Protein AF-A0A955AI44-F1 (afdb_monomer)

Radius of gyration: 17.56 Å; Cα contacts (8 Å, |Δi|>4): 343; chains: 1; bounding box: 48×34×52 Å

Mean predicted aligned error: 5.98 Å

Foldseek 3Di:
DPPPDFDPDQQLFPVNLVVVVVVVVVVCVVVVVCPDPVSDDDDDQKDWFFALAKAKEADADLLQAFWKKKKFKWFADPVGTDPDGQWMDIGGQHNPGSMDMDGIIGIDRPPDPVCVVCNVNRFDDWGKIKIWMFTPSPCPCNVPSVDDTDPVRTDDIFIDTDDFDRDPVGHHYDYPDDD

Structure (mmCIF, N/CA/C/O backbone):
data_AF-A0A955AI44-F1
#
_entry.id   AF-A0A955AI44-F1
#
loop_
_atom_site.group_PDB
_atom_site.id
_atom_site.type_symbol
_atom_site.label_atom_id
_atom_site.label_alt_id
_atom_site.label_comp_id
_atom_site.label_asym_id
_atom_site.label_entity_id
_atom_site.label_seq_id
_atom_site.pdbx_PDB_ins_code
_atom_site.Cartn_x
_atom_site.Cartn_y
_atom_site.Cartn_z
_atom_site.occupancy
_atom_site.B_iso_or_equiv
_atom_site.auth_seq_id
_atom_site.auth_comp_id
_atom_site.auth_asym_id
_atom_site.auth_atom_id
_atom_site.pdbx_PDB_model_num
ATOM 1 N N . MET A 1 1 ? 14.247 18.778 16.906 1.00 40.81 1 MET A N 1
ATOM 2 C CA . MET A 1 1 ? 13.751 17.395 16.760 1.00 40.81 1 MET A CA 1
ATOM 3 C C . MET A 1 1 ? 14.718 16.676 15.847 1.00 40.81 1 MET A C 1
ATOM 5 O O . MET A 1 1 ? 14.771 17.010 14.673 1.00 40.81 1 MET A O 1
ATOM 9 N N . GLU A 1 2 ? 15.528 15.765 16.382 1.00 29.45 2 GLU A N 1
ATOM 10 C CA . GLU A 1 2 ? 16.240 14.809 15.533 1.00 29.45 2 GLU A CA 1
ATOM 11 C C . GLU A 1 2 ? 15.187 13.938 14.852 1.00 29.45 2 GLU A C 1
ATOM 13 O O . GLU A 1 2 ? 14.488 13.157 15.500 1.00 29.45 2 GLU A O 1
ATOM 18 N N . HIS A 1 3 ? 15.027 14.109 13.544 1.00 43.12 3 HIS A N 1
ATOM 19 C CA . HIS A 1 3 ? 14.317 13.139 12.731 1.00 43.12 3 HIS A CA 1
ATOM 20 C C . HIS A 1 3 ? 15.209 11.902 12.681 1.00 43.12 3 HIS A C 1
ATOM 22 O O . HIS A 1 3 ? 16.077 11.811 11.816 1.00 43.12 3 HIS A O 1
ATOM 28 N N . GLY A 1 4 ? 15.050 10.994 13.651 1.00 43.56 4 GLY A N 1
ATOM 29 C CA . GLY A 1 4 ? 15.638 9.661 13.581 1.00 43.56 4 GLY A CA 1
ATOM 30 C C . GLY A 1 4 ? 15.325 9.118 12.196 1.00 43.56 4 GLY A C 1
ATOM 31 O O . GLY A 1 4 ? 14.155 9.011 11.837 1.00 43.56 4 GLY A O 1
ATOM 32 N N . GLY A 1 5 ? 16.362 8.962 11.374 1.00 44.12 5 GLY A N 1
ATOM 33 C CA . GLY A 1 5 ? 16.223 8.706 9.950 1.00 44.12 5 GLY A CA 1
ATOM 34 C C . GLY A 1 5 ? 15.554 7.362 9.727 1.00 44.12 5 GLY A C 1
ATOM 35 O O . GLY A 1 5 ? 16.235 6.347 9.627 1.00 44.12 5 GLY A O 1
ATOM 36 N N . ASP A 1 6 ? 14.224 7.357 9.668 1.00 59.94 6 ASP A N 1
ATOM 37 C CA . ASP A 1 6 ? 13.472 6.171 9.299 1.00 59.94 6 ASP A CA 1
ATOM 38 C C . ASP A 1 6 ? 13.906 5.735 7.898 1.00 59.94 6 ASP A C 1
ATOM 40 O O . ASP A 1 6 ? 14.135 6.560 6.999 1.00 59.94 6 ASP A O 1
ATOM 44 N N . VAL A 1 7 ? 14.058 4.420 7.738 1.00 70.44 7 VAL A N 1
ATOM 45 C CA . VAL A 1 7 ? 14.540 3.786 6.511 1.00 70.44 7 VAL A CA 1
ATOM 46 C C . VAL A 1 7 ? 13.641 4.207 5.346 1.00 70.44 7 VAL A C 1
ATOM 48 O O . VAL A 1 7 ? 12.457 3.885 5.318 1.00 70.44 7 VAL A O 1
ATOM 51 N N . LYS A 1 8 ? 14.204 4.930 4.370 1.00 69.38 8 LYS A N 1
ATOM 52 C CA . LYS A 1 8 ? 13.445 5.475 3.227 1.00 69.38 8 LYS A CA 1
ATOM 53 C C . LYS A 1 8 ? 12.961 4.397 2.255 1.00 69.38 8 LYS A C 1
ATOM 55 O O . LYS A 1 8 ? 11.906 4.555 1.652 1.00 69.38 8 LYS A O 1
ATOM 60 N N . PHE A 1 9 ? 13.712 3.301 2.143 1.00 81.25 9 PHE A N 1
ATOM 61 C CA . PHE A 1 9 ? 1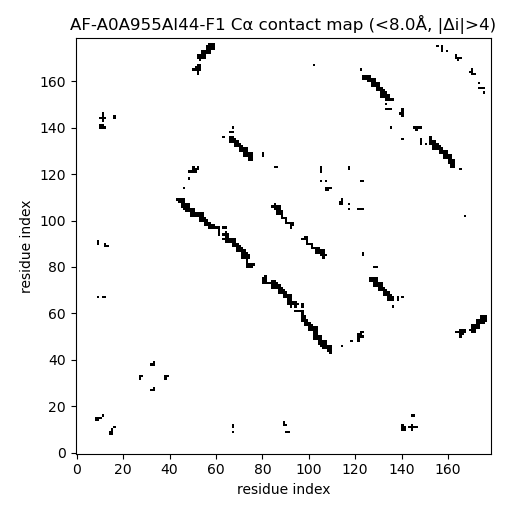3.357 2.116 1.364 1.00 81.25 9 PHE A CA 1
ATOM 62 C C . PHE A 1 9 ? 13.457 0.884 2.258 1.00 81.25 9 PHE A C 1
ATOM 64 O O . PHE A 1 9 ? 14.515 0.267 2.373 1.00 81.25 9 PHE A O 1
ATOM 71 N N . ALA A 1 10 ? 12.372 0.556 2.959 1.00 87.69 10 ALA A N 1
ATOM 72 C CA . ALA A 1 10 ? 12.329 -0.661 3.758 1.00 87.69 10 ALA A CA 1
ATOM 73 C C . ALA A 1 10 ? 12.581 -1.880 2.856 1.00 87.69 10 ALA A C 1
ATOM 75 O O . ALA A 1 10 ? 11.921 -2.040 1.828 1.00 87.69 10 ALA A O 1
ATOM 76 N N . LYS A 1 11 ? 13.541 -2.734 3.219 1.00 90.12 11 LYS A N 1
ATOM 77 C CA . LYS A 1 11 ? 13.888 -3.927 2.435 1.00 90.12 11 LYS A CA 1
ATOM 78 C C . LYS A 1 11 ? 12.647 -4.806 2.238 1.00 90.12 11 LYS A C 1
ATOM 80 O O . LYS A 1 11 ? 11.947 -5.088 3.205 1.00 90.12 11 LYS A O 1
ATOM 85 N N . GLY A 1 12 ? 12.374 -5.215 0.999 1.00 89.00 12 GLY A N 1
ATOM 86 C CA . GLY A 1 12 ? 11.194 -6.019 0.655 1.00 89.00 12 GLY A CA 1
ATOM 87 C C . GLY A 1 12 ? 9.896 -5.220 0.468 1.00 89.00 12 GLY A C 1
ATOM 88 O O . GLY A 1 12 ? 8.895 -5.789 0.035 1.00 89.00 12 GLY A O 1
ATOM 89 N N . SER A 1 13 ? 9.893 -3.907 0.734 1.00 90.75 13 SER A N 1
ATOM 90 C CA . SER A 1 13 ? 8.760 -3.025 0.404 1.00 90.75 13 SER A CA 1
ATOM 91 C C . SER A 1 13 ? 8.553 -2.901 -1.107 1.00 90.75 13 SER A C 1
ATOM 93 O O . SER A 1 13 ? 9.455 -3.174 -1.905 1.00 90.75 13 SER A O 1
ATOM 95 N N . ARG A 1 14 ? 7.379 -2.421 -1.529 1.00 87.75 14 ARG A N 1
ATOM 96 C CA . ARG A 1 14 ? 7.111 -2.119 -2.938 1.00 87.75 14 ARG A CA 1
ATOM 97 C C . ARG A 1 14 ? 8.123 -1.119 -3.486 1.00 87.75 14 ARG A C 1
ATOM 99 O O . ARG A 1 14 ? 8.635 -1.326 -4.581 1.00 87.75 14 ARG A O 1
ATOM 106 N N . THR A 1 15 ? 8.437 -0.064 -2.741 1.00 88.38 15 THR A N 1
ATOM 107 C CA . THR A 1 15 ? 9.382 0.961 -3.201 1.00 88.38 15 THR A CA 1
ATOM 108 C C . THR A 1 15 ? 10.791 0.392 -3.381 1.00 88.38 15 THR A C 1
ATOM 110 O O . THR A 1 15 ? 11.441 0.676 -4.384 1.00 88.38 15 THR A O 1
ATOM 113 N N . ASP A 1 16 ? 11.231 -0.481 -2.470 1.00 90.81 16 ASP A N 1
ATOM 114 C CA . ASP A 1 16 ? 12.493 -1.218 -2.592 1.00 90.81 16 ASP A CA 1
ATOM 115 C C . ASP A 1 16 ? 12.529 -2.086 -3.860 1.00 90.81 16 ASP A C 1
ATOM 117 O O . ASP A 1 16 ? 13.466 -1.999 -4.656 1.00 90.81 16 ASP A O 1
ATOM 121 N N . LYS A 1 17 ? 11.473 -2.873 -4.094 1.00 90.69 17 LYS A N 1
ATOM 122 C CA . LYS A 1 17 ? 11.331 -3.720 -5.288 1.00 90.69 17 LYS A CA 1
ATOM 123 C C . LYS A 1 17 ? 11.356 -2.901 -6.579 1.00 90.69 17 LYS A C 1
ATOM 125 O O . LYS A 1 17 ? 12.088 -3.244 -7.505 1.00 90.69 17 LYS A O 1
ATOM 130 N N . GLN A 1 18 ? 10.609 -1.798 -6.627 1.00 88.31 18 GLN A N 1
ATOM 131 C CA . GLN A 1 18 ? 10.539 -0.943 -7.814 1.00 88.31 18 GLN A CA 1
ATOM 132 C C . GLN A 1 18 ? 11.868 -0.247 -8.103 1.00 88.31 18 GLN A C 1
ATOM 134 O O . GLN A 1 18 ? 12.287 -0.175 -9.256 1.00 88.31 18 GLN A O 1
ATOM 139 N N . PHE A 1 19 ? 12.576 0.206 -7.068 1.00 90.00 19 PHE A N 1
ATOM 140 C CA . PHE A 1 19 ? 13.891 0.807 -7.249 1.00 90.00 19 PHE A CA 1
ATOM 141 C C . PHE A 1 19 ? 14.911 -0.201 -7.795 1.00 90.00 19 PHE A C 1
ATOM 143 O O . PHE A 1 19 ? 15.655 0.113 -8.722 1.00 90.00 19 PHE A O 1
ATOM 150 N N . ARG A 1 20 ? 14.914 -1.445 -7.299 1.00 91.56 20 ARG A N 1
ATOM 151 C CA . ARG A 1 20 ? 15.757 -2.506 -7.880 1.00 91.56 20 ARG A CA 1
ATOM 152 C C . ARG A 1 20 ? 15.398 -2.803 -9.325 1.00 91.56 20 ARG A C 1
ATOM 154 O O . ARG A 1 20 ? 16.302 -3.020 -10.124 1.00 91.56 20 ARG A O 1
ATOM 161 N N . ARG A 1 21 ? 14.100 -2.857 -9.642 1.00 88.75 21 ARG A N 1
ATOM 162 C CA . ARG A 1 21 ? 13.644 -3.123 -11.004 1.00 88.75 21 ARG A CA 1
ATOM 163 C C . ARG A 1 21 ? 14.149 -2.044 -11.953 1.00 88.75 21 ARG A C 1
ATOM 165 O O . ARG A 1 21 ? 14.738 -2.377 -12.971 1.00 88.75 21 ARG A O 1
ATOM 172 N N . PHE A 1 22 ? 14.031 -0.779 -11.554 1.00 89.75 22 PHE A N 1
ATOM 173 C CA . PHE A 1 22 ? 14.616 0.340 -12.287 1.00 89.75 22 PHE A CA 1
ATOM 174 C C . PHE A 1 22 ? 16.125 0.164 -12.514 1.00 89.75 22 PHE A C 1
ATOM 176 O O . PHE A 1 22 ? 16.587 0.306 -13.641 1.00 89.75 22 PHE A O 1
ATOM 183 N N . LEU A 1 23 ? 16.895 -0.179 -11.474 1.00 92.12 23 LEU A N 1
ATOM 184 C CA . LEU A 1 23 ? 18.341 -0.395 -11.612 1.00 92.12 23 LEU A CA 1
ATOM 185 C C . LEU A 1 23 ? 18.674 -1.550 -12.563 1.00 92.12 23 LEU A C 1
ATOM 187 O O . LEU A 1 23 ? 19.612 -1.441 -13.349 1.00 92.12 23 LEU A O 1
ATOM 191 N N . HIS A 1 24 ? 17.914 -2.643 -12.493 1.00 90.44 24 HIS A N 1
ATOM 192 C CA . HIS A 1 24 ? 18.063 -3.778 -13.397 1.00 90.44 24 HIS A CA 1
ATOM 193 C C . HIS A 1 24 ? 17.790 -3.370 -14.848 1.00 90.44 24 HIS A C 1
ATOM 195 O O . HIS A 1 24 ? 18.616 -3.621 -15.721 1.00 90.44 24 HIS A O 1
ATOM 201 N N . ASP A 1 25 ? 16.669 -2.700 -15.099 1.00 87.88 25 ASP A N 1
ATOM 202 C CA . ASP A 1 25 ? 16.266 -2.303 -16.447 1.00 87.88 25 ASP A CA 1
ATOM 203 C C . ASP A 1 25 ? 17.236 -1.258 -17.023 1.00 87.88 25 ASP A C 1
ATOM 205 O O . ASP A 1 25 ? 17.664 -1.369 -18.170 1.00 87.88 25 ASP A O 1
ATOM 209 N N . TYR A 1 26 ? 17.698 -0.309 -16.202 1.00 90.25 26 TYR A N 1
ATOM 210 C CA . TYR A 1 26 ? 18.757 0.626 -16.582 1.00 90.25 26 TYR A CA 1
ATOM 211 C C . TYR A 1 26 ? 20.059 -0.097 -16.957 1.00 90.25 26 TYR A C 1
ATOM 213 O O . TYR A 1 26 ? 20.667 0.224 -17.977 1.00 90.25 26 TYR A O 1
ATOM 221 N N . ALA A 1 27 ? 20.476 -1.099 -16.172 1.00 92.19 27 ALA A N 1
ATOM 222 C CA . ALA A 1 27 ? 21.666 -1.895 -16.464 1.00 92.19 27 ALA A CA 1
ATOM 223 C C . ALA A 1 27 ? 21.547 -2.646 -17.802 1.00 92.19 27 ALA A C 1
ATOM 225 O O . ALA A 1 27 ? 22.509 -2.677 -18.571 1.00 92.19 27 ALA A O 1
ATOM 226 N N . GLN A 1 28 ? 20.372 -3.206 -18.111 1.00 91.56 28 GLN A N 1
ATOM 227 C CA . GLN A 1 28 ? 20.102 -3.847 -19.405 1.00 91.56 28 GLN A CA 1
ATOM 228 C C . GLN A 1 28 ? 20.209 -2.853 -20.567 1.00 91.56 28 GLN A C 1
ATOM 230 O O . GLN A 1 28 ? 20.792 -3.178 -21.599 1.00 91.56 28 GLN A O 1
ATOM 235 N N . VAL A 1 29 ? 19.718 -1.623 -20.396 1.00 89.25 29 VAL A N 1
ATOM 236 C CA . VAL A 1 29 ? 19.837 -0.573 -21.419 1.00 89.25 29 VAL A CA 1
ATOM 237 C C . VAL A 1 29 ? 21.302 -0.208 -21.670 1.00 89.25 29 VAL A C 1
ATOM 239 O O . VAL A 1 29 ? 21.765 -0.271 -22.806 1.00 89.25 29 VAL A O 1
ATOM 242 N N . VAL A 1 30 ? 22.065 0.132 -20.625 1.00 92.62 30 VAL A N 1
ATOM 243 C CA . VAL A 1 30 ? 23.453 0.612 -20.798 1.00 92.62 30 VAL A CA 1
ATOM 244 C C . VAL A 1 30 ? 24.432 -0.480 -21.235 1.00 92.62 30 VAL A C 1
ATOM 246 O O . VAL A 1 30 ? 25.482 -0.164 -21.786 1.00 92.62 30 VAL A O 1
ATOM 249 N N . SER A 1 31 ? 24.104 -1.756 -21.008 1.00 93.38 31 SER A N 1
ATOM 250 C CA . SER A 1 31 ? 24.918 -2.901 -21.444 1.00 93.38 31 SER A CA 1
ATOM 251 C C . SER A 1 31 ? 24.533 -3.448 -22.827 1.00 93.38 31 SER A C 1
ATOM 253 O O . SER A 1 31 ? 25.141 -4.414 -23.286 1.00 93.38 31 SER A O 1
ATOM 255 N N . GLY A 1 32 ? 23.549 -2.847 -23.510 1.00 90.12 32 GLY A N 1
ATOM 256 C CA . GLY A 1 32 ? 23.081 -3.314 -24.823 1.00 90.12 32 GLY A CA 1
ATOM 257 C C . GLY A 1 32 ? 22.274 -4.619 -24.773 1.00 90.12 32 GLY A C 1
ATOM 258 O O . GLY A 1 32 ? 22.219 -5.358 -25.763 1.00 90.12 32 GLY A O 1
ATOM 259 N N . GLY A 1 33 ? 21.683 -4.924 -23.614 1.00 88.44 33 GLY A N 1
ATOM 260 C CA . GLY A 1 33 ? 20.755 -6.037 -23.408 1.00 88.44 33 GLY A CA 1
ATOM 261 C C . GLY A 1 33 ? 19.365 -5.784 -24.001 1.00 88.44 33 GLY A C 1
ATOM 262 O O . GLY A 1 33 ? 18.717 -6.730 -24.429 1.00 88.44 33 GLY A O 1
ATOM 263 N N . ILE A 1 34 ? 18.943 -4.519 -24.104 1.00 85.81 34 ILE A N 1
ATOM 264 C CA . ILE A 1 34 ? 17.729 -4.106 -24.828 1.00 85.81 34 ILE A CA 1
ATOM 265 C C . ILE A 1 34 ? 18.129 -3.742 -26.261 1.00 85.81 34 ILE A C 1
ATOM 267 O O . ILE A 1 34 ? 18.827 -2.749 -26.468 1.00 85.81 34 ILE A O 1
ATOM 271 N N . ARG A 1 35 ? 17.740 -4.554 -27.249 1.00 88.19 35 ARG A N 1
ATOM 272 C CA . ARG A 1 35 ? 18.158 -4.401 -28.658 1.00 88.19 35 ARG A CA 1
ATOM 273 C C . ARG A 1 35 ? 17.011 -4.023 -29.585 1.00 88.19 35 ARG A C 1
ATOM 275 O O . ARG A 1 35 ? 17.252 -3.555 -30.695 1.00 88.19 35 ARG A O 1
ATOM 282 N N . SER A 1 36 ? 15.783 -4.239 -29.141 1.00 86.81 36 SER A N 1
ATOM 283 C CA . SER A 1 36 ? 14.559 -3.999 -29.890 1.00 86.81 36 SER A CA 1
ATOM 284 C C . SER A 1 36 ? 13.398 -3.686 -28.950 1.00 86.81 36 SER A C 1
ATOM 286 O O . SER A 1 36 ? 13.471 -3.941 -27.747 1.00 86.81 36 SER A O 1
ATOM 288 N N . ASP A 1 37 ? 12.296 -3.195 -29.514 1.00 84.50 37 ASP A N 1
ATOM 289 C CA . ASP A 1 37 ? 11.067 -2.917 -28.763 1.00 84.50 37 ASP A CA 1
ATOM 290 C C . ASP A 1 37 ? 10.508 -4.166 -28.060 1.00 84.50 37 ASP A C 1
ATOM 292 O O . ASP A 1 37 ? 9.864 -4.050 -27.024 1.00 84.50 37 ASP A O 1
ATOM 296 N N . GLN A 1 38 ? 10.797 -5.366 -28.578 1.00 86.06 38 GLN A N 1
ATOM 297 C CA . GLN A 1 38 ? 10.373 -6.639 -27.981 1.00 86.06 38 GLN A CA 1
ATOM 298 C C . GLN A 1 38 ? 11.145 -6.995 -26.703 1.00 86.06 38 GLN A C 1
ATOM 300 O O . GLN A 1 38 ? 10.674 -7.806 -25.911 1.00 86.06 38 GLN A O 1
ATOM 305 N N . ASP A 1 39 ? 12.320 -6.395 -26.495 1.00 84.94 39 ASP A N 1
ATOM 306 C CA . ASP A 1 39 ? 13.119 -6.599 -25.285 1.00 84.94 39 ASP A CA 1
ATOM 307 C C . ASP A 1 39 ? 12.644 -5.695 -24.135 1.00 84.94 39 ASP A C 1
ATOM 309 O O . ASP A 1 39 ? 13.049 -5.881 -22.983 1.00 84.94 39 ASP A O 1
ATOM 313 N N . ILE A 1 40 ? 11.790 -4.705 -24.432 1.00 83.25 40 ILE A N 1
ATOM 314 C CA . ILE A 1 40 ? 11.221 -3.799 -23.437 1.00 83.25 40 ILE A CA 1
ATOM 315 C C . ILE A 1 40 ? 10.170 -4.570 -22.625 1.00 83.25 40 ILE A C 1
ATOM 317 O O . ILE A 1 40 ? 9.211 -5.090 -23.193 1.00 83.25 40 ILE A O 1
ATOM 321 N N . PRO A 1 41 ? 10.303 -4.635 -21.289 1.00 82.12 41 PRO A N 1
ATOM 322 C CA . PRO A 1 41 ? 9.300 -5.271 -20.451 1.00 82.12 41 PRO A CA 1
ATOM 323 C C . PRO A 1 41 ? 7.936 -4.592 -20.591 1.00 82.12 41 PRO A C 1
ATOM 325 O O . PRO A 1 41 ? 7.844 -3.364 -20.528 1.00 82.12 41 PRO A O 1
ATOM 328 N N . GLU A 1 42 ? 6.879 -5.398 -20.687 1.00 83.62 42 GLU A N 1
ATOM 329 C CA . GLU A 1 42 ? 5.506 -4.896 -20.683 1.00 83.62 42 GLU A CA 1
ATOM 330 C C . GLU A 1 42 ? 5.243 -4.027 -19.439 1.00 83.62 42 GLU A C 1
ATOM 332 O O . GLU A 1 42 ? 5.619 -4.396 -18.314 1.00 83.62 42 GLU A O 1
ATOM 337 N N . PRO A 1 43 ? 4.596 -2.861 -19.598 1.00 80.88 43 PRO A N 1
ATOM 338 C CA . PRO A 1 43 ? 4.269 -2.015 -18.470 1.00 80.88 43 PRO A CA 1
ATOM 339 C C . PRO A 1 43 ? 3.253 -2.710 -17.558 1.00 80.88 43 PRO A C 1
ATOM 341 O O . PRO A 1 43 ? 2.370 -3.442 -17.995 1.00 80.88 43 PRO A O 1
ATOM 344 N N . SER A 1 44 ? 3.321 -2.421 -16.256 1.00 82.88 44 SER A N 1
ATOM 345 C CA . SER A 1 44 ? 2.318 -2.933 -15.317 1.00 82.88 44 SER A CA 1
ATOM 346 C C . SER A 1 44 ? 0.911 -2.463 -15.706 1.00 82.88 44 SER A C 1
ATOM 348 O O . SER A 1 44 ? 0.711 -1.269 -15.961 1.00 82.88 44 SER A O 1
ATOM 350 N N . ALA A 1 45 ? -0.055 -3.388 -15.665 1.00 84.19 45 ALA A N 1
ATOM 351 C CA . ALA A 1 45 ? -1.477 -3.131 -15.905 1.00 84.19 45 ALA A CA 1
ATOM 352 C C . ALA A 1 45 ? -2.080 -2.087 -14.944 1.00 84.19 45 ALA A C 1
ATOM 354 O O . ALA A 1 45 ? -3.096 -1.466 -15.252 1.00 84.19 45 ALA A O 1
ATOM 355 N N . GLN A 1 46 ? -1.437 -1.854 -13.795 1.00 83.50 46 GLN A N 1
ATOM 356 C CA . GLN A 1 46 ? -1.828 -0.838 -12.826 1.00 83.50 46 GLN A CA 1
ATOM 357 C C . GLN A 1 46 ? -0.754 0.244 -12.680 1.00 83.50 46 GLN A C 1
ATOM 359 O O . GLN A 1 46 ? 0.453 -0.007 -12.733 1.00 83.50 46 GLN A O 1
ATOM 364 N N . VAL A 1 47 ? -1.201 1.471 -12.435 1.00 82.81 47 VAL A N 1
ATOM 365 C CA . VAL A 1 47 ? -0.357 2.602 -12.048 1.00 82.81 47 VAL A CA 1
ATOM 366 C C . VAL A 1 47 ? -0.571 2.874 -10.563 1.00 82.81 47 VAL A C 1
ATOM 368 O O . VAL A 1 47 ? -1.700 2.860 -10.078 1.00 82.81 47 VAL A O 1
ATOM 371 N N . ALA A 1 48 ? 0.526 3.128 -9.847 1.00 87.56 48 ALA A N 1
ATOM 372 C CA . ALA A 1 48 ? 0.489 3.593 -8.466 1.00 87.56 48 ALA A CA 1
ATOM 373 C C . ALA A 1 48 ? 0.730 5.104 -8.427 1.00 87.56 48 ALA A C 1
ATOM 375 O O . ALA A 1 48 ? 1.764 5.579 -8.900 1.00 87.56 48 ALA A O 1
ATOM 376 N N . VAL A 1 49 ? -0.203 5.854 -7.849 1.00 88.19 49 VAL A N 1
ATOM 377 C CA . VAL A 1 49 ? -0.121 7.314 -7.722 1.00 88.19 49 VAL A CA 1
ATOM 378 C C . VAL A 1 49 ? -0.097 7.669 -6.246 1.00 88.19 49 VAL A C 1
ATOM 380 O O . VAL A 1 49 ? -0.999 7.283 -5.511 1.00 88.19 49 VAL A O 1
ATOM 383 N N . VAL A 1 50 ? 0.915 8.4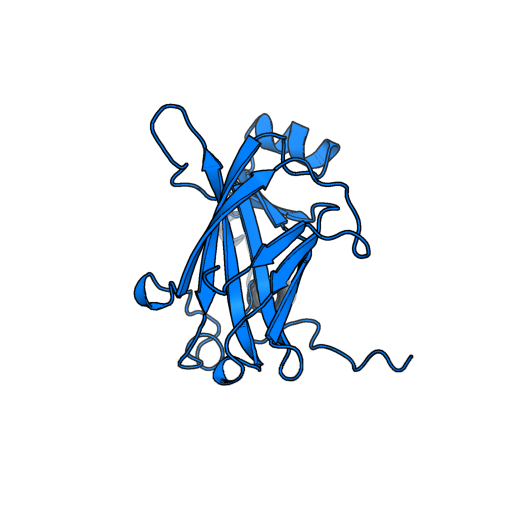11 -5.797 1.00 88.12 50 VAL A N 1
ATOM 384 C CA . VAL A 1 50 ? 0.953 8.904 -4.413 1.00 88.12 50 VAL A CA 1
ATOM 385 C C . VAL A 1 50 ? -0.253 9.814 -4.185 1.00 88.12 50 VAL A C 1
ATOM 387 O O . VAL A 1 50 ? -0.393 10.840 -4.860 1.00 88.12 50 VAL A O 1
ATOM 390 N N . ALA A 1 51 ? -1.112 9.445 -3.240 1.00 85.38 51 ALA A N 1
ATOM 391 C CA . ALA A 1 51 ? -2.153 10.328 -2.754 1.00 85.38 51 ALA A CA 1
ATOM 392 C C . ALA A 1 51 ? -1.546 11.381 -1.827 1.00 85.38 51 ALA A C 1
ATOM 394 O O . ALA A 1 51 ? -0.574 11.122 -1.117 1.00 85.38 51 ALA A O 1
ATOM 395 N N . GLY A 1 52 ? -2.181 12.548 -1.737 1.00 82.88 52 GLY A N 1
ATOM 396 C CA . GLY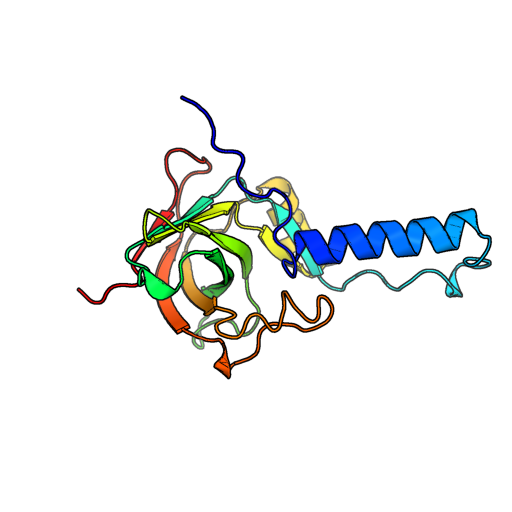 A 1 52 ? -1.858 13.509 -0.675 1.00 82.88 52 GLY A CA 1
ATOM 397 C C . GLY A 1 52 ? -2.247 13.025 0.734 1.00 82.88 52 GLY A C 1
ATOM 398 O O . GLY A 1 52 ? -1.959 13.694 1.723 1.00 82.88 52 GLY A O 1
ATOM 399 N N . GLN A 1 53 ? -2.926 11.883 0.835 1.00 89.81 53 GLN A N 1
ATOM 400 C CA . GLN A 1 53 ? -3.490 11.319 2.056 1.00 89.81 53 GLN A CA 1
ATOM 401 C C . GLN A 1 53 ? -2.510 10.383 2.765 1.00 89.81 53 GLN A C 1
ATOM 403 O O . GLN A 1 53 ? -1.879 9.528 2.146 1.00 89.81 53 GLN A O 1
ATOM 408 N N . HIS A 1 54 ? -2.440 10.509 4.089 1.00 93.31 54 HIS A N 1
ATOM 409 C CA . HIS A 1 54 ? -1.676 9.609 4.948 1.00 93.31 54 HIS A CA 1
ATOM 410 C C . HIS A 1 54 ? -2.616 8.734 5.771 1.00 93.31 54 HIS A C 1
ATOM 412 O O . HIS A 1 54 ? -3.649 9.207 6.247 1.00 93.31 54 HIS A O 1
ATOM 418 N N . LEU A 1 55 ? -2.239 7.472 5.948 1.00 95.12 55 LEU A N 1
ATOM 419 C CA . LEU A 1 55 ? -2.906 6.532 6.842 1.00 95.12 55 LEU A CA 1
ATOM 420 C C . LEU A 1 55 ? -1.970 6.230 8.010 1.00 95.12 55 LEU A C 1
ATOM 422 O O . LEU A 1 55 ? -0.774 6.013 7.797 1.00 95.12 55 LEU A O 1
ATOM 426 N N . ARG A 1 56 ? -2.512 6.205 9.227 1.00 95.62 56 ARG A N 1
ATOM 427 C CA . ARG A 1 56 ? -1.819 5.771 10.436 1.00 95.62 56 ARG A CA 1
ATOM 428 C C . ARG A 1 56 ? -2.573 4.609 11.075 1.00 95.62 56 ARG A C 1
ATOM 430 O O . ARG A 1 56 ? -3.769 4.694 11.330 1.00 95.62 56 ARG A O 1
ATOM 437 N N . VAL A 1 57 ? -1.845 3.539 11.366 1.00 96.81 57 VAL A N 1
ATOM 438 C CA . VAL A 1 57 ? -2.314 2.405 12.164 1.00 96.81 57 VAL A CA 1
ATOM 439 C C . VAL A 1 57 ? -1.697 2.515 13.552 1.00 96.81 57 VAL A C 1
ATOM 441 O O . VAL A 1 57 ? -0.479 2.666 13.680 1.00 96.81 57 VAL A O 1
ATOM 444 N N . THR A 1 58 ? -2.531 2.456 14.584 1.00 96.00 58 THR A N 1
ATOM 445 C CA . THR A 1 58 ? -2.129 2.535 15.997 1.00 96.00 58 THR A CA 1
ATOM 446 C C . THR A 1 58 ? -2.422 1.230 16.735 1.00 96.00 58 THR A C 1
ATOM 448 O O . THR A 1 58 ? -3.129 0.366 16.215 1.00 96.00 58 THR A O 1
ATOM 451 N N . ASN A 1 59 ? -1.903 1.099 17.960 1.00 94.69 59 ASN A N 1
ATOM 452 C CA . ASN A 1 59 ? -2.110 -0.059 18.837 1.00 94.69 59 ASN A CA 1
ATOM 453 C C . ASN A 1 59 ? -1.620 -1.388 18.236 1.00 94.69 59 ASN A C 1
ATOM 455 O O . ASN A 1 59 ? -2.200 -2.442 18.486 1.00 94.69 59 ASN A O 1
ATOM 459 N N . LEU A 1 60 ? -0.540 -1.348 17.449 1.00 95.50 60 LEU A N 1
ATOM 460 C CA . LEU A 1 60 ? 0.119 -2.564 16.979 1.00 95.50 60 LEU A CA 1
ATOM 461 C C . LEU A 1 60 ? 0.916 -3.205 18.131 1.00 95.50 60 LEU A C 1
ATOM 463 O O . LEU A 1 60 ? 1.624 -2.485 18.845 1.00 95.50 60 LEU A O 1
ATOM 467 N N . PRO A 1 61 ? 0.857 -4.541 18.303 1.00 94.00 61 PRO A N 1
ATOM 468 C CA . PRO A 1 61 ? 1.644 -5.246 19.310 1.00 94.00 61 PRO A CA 1
ATOM 469 C C . PRO A 1 61 ? 3.141 -4.915 19.235 1.00 94.00 61 PRO A C 1
ATOM 471 O O . PRO A 1 61 ? 3.747 -4.918 18.161 1.00 94.00 61 PRO A O 1
ATOM 474 N N . ALA A 1 62 ? 3.761 -4.658 20.390 1.00 91.62 62 ALA A N 1
ATOM 475 C CA . ALA A 1 62 ? 5.153 -4.202 20.463 1.00 91.62 62 ALA A CA 1
ATOM 476 C C . ALA A 1 62 ? 6.157 -5.196 19.845 1.00 91.62 62 ALA A C 1
ATOM 478 O O . ALA A 1 62 ? 7.169 -4.784 19.277 1.00 91.62 62 ALA A O 1
ATOM 479 N N . ASN A 1 63 ? 5.863 -6.499 19.893 1.00 93.38 63 ASN A N 1
ATOM 480 C CA . ASN A 1 63 ? 6.686 -7.551 19.286 1.00 93.38 63 ASN A CA 1
ATOM 481 C C . ASN A 1 63 ? 6.712 -7.510 17.745 1.00 93.38 63 ASN A C 1
ATOM 483 O O . ASN A 1 63 ? 7.546 -8.180 17.141 1.00 93.38 63 ASN A O 1
ATOM 487 N N . LEU A 1 64 ? 5.841 -6.723 17.105 1.00 95.19 64 LEU A N 1
ATOM 488 C CA . LEU A 1 64 ? 5.836 -6.503 15.654 1.00 95.19 64 LEU A CA 1
ATOM 489 C C . LEU A 1 64 ? 6.702 -5.303 15.237 1.00 95.19 64 LEU A C 1
ATOM 491 O O . LEU A 1 64 ? 6.849 -5.021 14.047 1.00 95.19 64 LEU A O 1
ATOM 495 N N . GLY A 1 65 ? 7.302 -4.593 16.195 1.00 94.50 65 GLY A N 1
ATOM 496 C CA . GLY A 1 65 ? 8.187 -3.465 15.935 1.00 94.50 65 GLY A CA 1
ATOM 497 C C . GLY A 1 65 ? 9.319 -3.812 14.961 1.00 94.50 65 GLY A C 1
ATOM 498 O O . GLY A 1 65 ? 10.106 -4.728 15.187 1.00 94.50 65 GLY A O 1
ATOM 499 N N . GLY A 1 66 ? 9.446 -3.036 13.884 1.00 92.94 66 GLY A N 1
ATOM 500 C CA . GLY A 1 66 ? 10.461 -3.225 12.847 1.00 92.94 66 GLY A CA 1
ATOM 501 C C . GLY A 1 66 ? 10.101 -4.245 11.765 1.00 92.94 66 GLY A C 1
ATOM 502 O O . GLY A 1 66 ? 10.855 -4.347 10.799 1.00 92.94 66 GLY A O 1
ATOM 503 N N . LYS A 1 67 ? 8.972 -4.957 11.882 1.00 95.62 67 LYS A N 1
ATOM 504 C CA . LYS A 1 67 ? 8.460 -5.823 10.812 1.00 95.62 67 LYS A CA 1
ATOM 505 C C . LYS A 1 67 ? 7.908 -4.990 9.662 1.00 95.62 67 LYS A C 1
ATOM 507 O O . LYS A 1 67 ? 7.416 -3.876 9.867 1.00 95.62 67 LYS A O 1
ATOM 512 N N . LEU A 1 68 ? 8.001 -5.533 8.450 1.00 96.38 68 LEU A N 1
ATOM 513 C CA . LEU A 1 68 ? 7.394 -4.934 7.269 1.00 96.38 68 LEU A CA 1
ATOM 514 C C . LEU A 1 68 ? 5.883 -5.167 7.312 1.00 96.38 68 LEU A C 1
ATOM 516 O O . LEU A 1 68 ? 5.433 -6.300 7.478 1.00 96.38 68 LEU A O 1
ATOM 520 N N . MET A 1 69 ? 5.114 -4.095 7.142 1.00 97.06 69 MET A N 1
ATOM 521 C CA . MET A 1 69 ? 3.661 -4.154 7.054 1.00 97.06 69 MET A CA 1
ATOM 522 C C . MET A 1 69 ? 3.188 -3.519 5.753 1.00 97.06 69 MET A C 1
ATOM 524 O O . MET A 1 69 ? 3.685 -2.457 5.362 1.00 97.06 69 MET A O 1
ATOM 528 N N . ARG A 1 70 ? 2.203 -4.156 5.119 1.00 97.56 70 ARG A N 1
ATOM 529 C CA . ARG A 1 70 ? 1.433 -3.607 4.006 1.00 97.56 70 ARG A CA 1
ATOM 530 C C . ARG A 1 70 ? -0.016 -3.428 4.425 1.00 97.56 70 ARG A C 1
ATOM 532 O O . ARG A 1 70 ? -0.599 -4.304 5.051 1.00 97.56 70 ARG A O 1
ATOM 539 N N . VAL A 1 71 ? -0.598 -2.311 4.018 1.00 97.75 71 VAL A N 1
ATOM 540 C CA . VAL A 1 71 ? -2.043 -2.102 4.043 1.00 97.75 71 VAL A CA 1
ATOM 541 C C . VAL A 1 71 ? -2.551 -2.128 2.609 1.00 97.75 71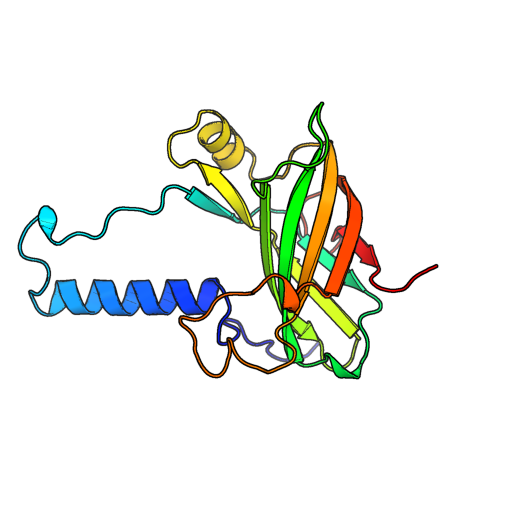 VAL A C 1
ATOM 543 O O . VAL A 1 71 ? -2.006 -1.423 1.752 1.00 97.75 71 VAL A O 1
ATOM 546 N N . THR A 1 72 ? -3.584 -2.919 2.334 1.00 97.31 72 THR A N 1
ATOM 547 C CA . THR A 1 72 ? -4.402 -2.784 1.120 1.00 97.31 72 THR A CA 1
ATOM 548 C C . THR A 1 72 ? -5.766 -2.224 1.500 1.00 97.31 72 THR A C 1
ATOM 550 O O . THR A 1 72 ? -6.320 -2.560 2.543 1.00 97.31 72 THR A O 1
ATOM 553 N N . ILE A 1 73 ? -6.277 -1.304 0.688 1.00 96.19 73 ILE A N 1
ATOM 554 C CA . ILE A 1 73 ? -7.518 -0.575 0.946 1.00 96.19 73 ILE A CA 1
ATOM 555 C C . ILE A 1 73 ? -8.508 -0.947 -0.148 1.00 96.19 73 ILE A C 1
ATOM 557 O O . ILE A 1 73 ? -8.268 -0.655 -1.318 1.00 96.19 73 ILE A O 1
ATOM 561 N N . HIS A 1 74 ? -9.618 -1.560 0.240 1.00 95.94 74 HIS A N 1
ATOM 562 C CA . HIS A 1 74 ? -10.662 -2.049 -0.655 1.00 95.94 74 HIS A CA 1
ATOM 563 C C . HIS A 1 74 ? -11.912 -1.184 -0.491 1.00 95.94 74 HIS A C 1
ATOM 565 O O . HIS A 1 74 ? -12.347 -0.934 0.631 1.00 95.94 74 HIS A O 1
ATOM 571 N N . GLY A 1 75 ? -12.463 -0.675 -1.593 1.00 94.56 75 GLY A N 1
ATOM 572 C CA . GLY A 1 75 ? -13.698 0.114 -1.562 1.00 94.56 75 GLY A CA 1
ATOM 573 C C . GLY A 1 75 ? -14.934 -0.773 -1.426 1.00 94.56 75 GLY A C 1
ATOM 574 O O . GLY A 1 75 ? -14.935 -1.906 -1.907 1.00 94.56 75 GLY A O 1
ATOM 575 N N . LYS A 1 76 ? -15.988 -0.261 -0.790 1.00 95.12 76 LYS A N 1
ATOM 576 C CA . LYS A 1 76 ? -17.303 -0.914 -0.759 1.00 95.12 76 LYS A CA 1
ATOM 577 C C . LYS A 1 76 ? -17.987 -0.840 -2.130 1.00 95.12 76 LYS A C 1
ATOM 579 O O . LYS A 1 76 ? -17.972 0.210 -2.770 1.00 95.12 76 LYS A O 1
ATOM 584 N N . THR A 1 77 ? -18.598 -1.940 -2.548 1.00 92.88 77 THR A N 1
ATOM 585 C CA . THR A 1 77 ? -19.422 -2.098 -3.753 1.00 92.88 77 THR A CA 1
ATOM 586 C C . THR A 1 77 ? -20.831 -2.555 -3.360 1.00 92.88 77 THR A C 1
ATOM 588 O O . THR A 1 77 ? -21.105 -2.824 -2.187 1.00 92.88 77 THR A O 1
ATOM 591 N N . ASP A 1 78 ? -21.730 -2.681 -4.337 1.00 92.75 78 ASP A N 1
ATOM 592 C CA . ASP A 1 78 ? -23.100 -3.161 -4.102 1.00 92.75 78 ASP A CA 1
ATOM 593 C C . ASP A 1 78 ? -23.151 -4.620 -3.613 1.00 92.75 78 ASP A C 1
ATOM 595 O O . ASP A 1 78 ? -24.113 -5.029 -2.966 1.00 92.75 78 ASP A O 1
ATOM 599 N N . THR A 1 79 ? -22.112 -5.409 -3.901 1.00 93.94 79 THR A N 1
ATOM 600 C CA . THR A 1 79 ? -22.035 -6.841 -3.574 1.00 93.94 79 THR A CA 1
ATOM 601 C C . THR A 1 79 ? -21.117 -7.153 -2.393 1.00 93.94 79 THR A C 1
ATOM 603 O O . THR A 1 79 ? -20.976 -8.320 -2.038 1.00 93.94 79 THR A O 1
ATOM 606 N N . GLY A 1 80 ? -20.482 -6.149 -1.780 1.00 95.69 80 GLY A N 1
ATOM 607 C CA . GLY A 1 80 ? -19.549 -6.347 -0.670 1.00 95.69 80 GLY A CA 1
ATOM 608 C C . GLY A 1 80 ? -18.325 -5.445 -0.763 1.00 95.69 80 GLY A C 1
ATOM 609 O O . GLY A 1 80 ? -18.436 -4.259 -1.057 1.00 95.69 80 GLY A O 1
ATOM 610 N N . TRP A 1 81 ? -17.149 -5.990 -0.469 1.00 96.56 81 TRP A N 1
ATOM 611 C CA . TRP A 1 81 ? -15.877 -5.292 -0.656 1.00 96.56 81 TRP A CA 1
ATOM 612 C C . TRP A 1 81 ? -15.309 -5.613 -2.038 1.00 96.56 81 TRP A C 1
ATOM 614 O O . TRP A 1 81 ? -15.436 -6.736 -2.511 1.00 96.56 81 TRP A O 1
ATOM 624 N N . SER A 1 82 ? -14.687 -4.631 -2.689 1.00 93.3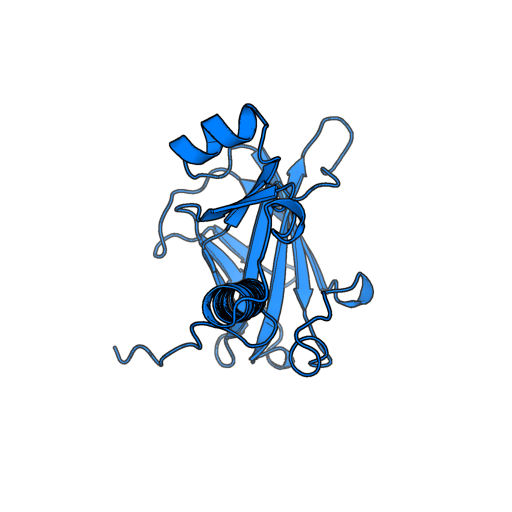8 82 SER A N 1
ATOM 625 C CA . SER A 1 82 ? -13.988 -4.831 -3.961 1.00 93.38 82 SER A CA 1
ATOM 626 C C . SER A 1 82 ? -12.834 -5.819 -3.797 1.00 93.38 82 SER A C 1
ATOM 628 O O . SER A 1 82 ? -11.994 -5.627 -2.917 1.00 93.38 82 SER A O 1
ATOM 630 N N . ASP A 1 83 ? -12.733 -6.810 -4.682 1.00 90.81 83 ASP A N 1
ATOM 631 C CA . ASP A 1 83 ? -11.589 -7.732 -4.715 1.00 90.81 83 ASP A CA 1
ATOM 632 C C . ASP A 1 83 ? -10.288 -6.992 -5.059 1.00 90.81 83 ASP A C 1
ATOM 634 O O . ASP A 1 83 ? -9.231 -7.244 -4.476 1.00 90.81 83 ASP A O 1
ATOM 638 N N . GLU A 1 84 ? -10.370 -6.006 -5.957 1.00 90.81 84 GLU A N 1
ATOM 639 C CA . GLU A 1 84 ? -9.234 -5.157 -6.297 1.00 90.81 84 GLU A CA 1
ATOM 640 C C . GLU A 1 84 ? -9.049 -4.034 -5.263 1.00 90.81 84 GLU A C 1
ATOM 642 O O . GLU A 1 84 ? -10.009 -3.321 -4.936 1.00 90.81 84 GLU A O 1
ATOM 647 N N . PRO A 1 85 ? -7.821 -3.821 -4.755 1.00 93.31 85 PRO A N 1
ATOM 648 C CA . PRO A 1 85 ? -7.542 -2.715 -3.855 1.00 93.31 85 PRO A CA 1
ATOM 649 C C . PRO A 1 85 ? -7.548 -1.379 -4.607 1.00 93.31 85 PRO A C 1
ATOM 651 O O . PRO A 1 85 ? -6.862 -1.208 -5.611 1.00 93.31 85 PRO A O 1
ATOM 654 N N . ALA A 1 86 ? -8.251 -0.391 -4.059 1.00 92.06 86 ALA A N 1
ATOM 655 C CA . ALA A 1 86 ? -8.241 0.991 -4.537 1.00 92.06 86 ALA A CA 1
ATOM 656 C C . ALA A 1 86 ? -6.953 1.737 -4.148 1.00 92.06 86 ALA A C 1
ATOM 658 O O . ALA A 1 86 ? -6.560 2.710 -4.796 1.00 92.06 86 ALA A O 1
ATOM 659 N N . ALA A 1 87 ? -6.291 1.312 -3.068 1.00 94.12 87 ALA A N 1
ATOM 660 C CA . ALA A 1 87 ? -5.020 1.878 -2.639 1.00 94.12 87 ALA A CA 1
ATOM 661 C C . ALA A 1 87 ? -4.181 0.888 -1.825 1.00 94.12 87 ALA A C 1
ATOM 663 O O . ALA A 1 87 ? -4.673 -0.115 -1.308 1.00 94.12 87 ALA A O 1
ATOM 664 N N . THR A 1 88 ? -2.893 1.187 -1.684 1.00 95.38 88 THR A N 1
ATOM 665 C CA . THR A 1 88 ? -1.973 0.428 -0.839 1.00 95.38 88 THR A CA 1
ATOM 666 C C . THR A 1 88 ? -0.884 1.310 -0.251 1.00 95.38 88 THR A C 1
ATOM 668 O O . THR A 1 88 ? -0.597 2.390 -0.761 1.00 95.38 88 THR A O 1
ATOM 671 N N . ALA A 1 89 ? -0.245 0.843 0.810 1.00 94.56 89 ALA A 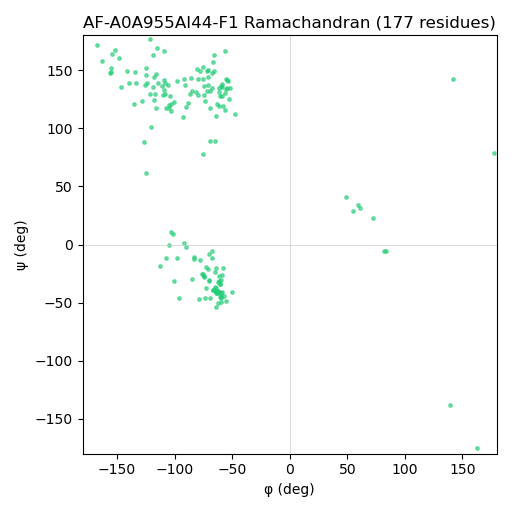N 1
ATOM 672 C CA . ALA A 1 89 ? 0.993 1.413 1.307 1.00 94.56 89 ALA A CA 1
ATOM 673 C C . ALA A 1 89 ? 1.767 0.372 2.112 1.00 94.56 89 ALA A C 1
ATOM 675 O O . ALA A 1 89 ? 1.166 -0.468 2.779 1.00 94.56 89 ALA A O 1
ATOM 676 N N . ASP A 1 90 ? 3.099 0.435 2.076 1.00 94.19 90 ASP A N 1
ATOM 677 C CA . ASP A 1 90 ? 3.957 -0.456 2.853 1.00 94.19 90 ASP A CA 1
ATOM 678 C C . ASP A 1 90 ? 5.175 0.252 3.459 1.00 94.19 90 ASP A C 1
ATOM 680 O O . ASP A 1 90 ? 5.773 1.151 2.872 1.00 94.19 90 ASP A O 1
ATOM 684 N N . SER A 1 91 ? 5.487 -0.106 4.702 1.00 93.31 91 SER A N 1
ATOM 685 C CA . SER A 1 91 ? 6.626 0.418 5.467 1.00 93.31 91 SER A CA 1
ATOM 686 C C . SER A 1 91 ? 6.850 -0.437 6.715 1.00 93.31 91 SER A C 1
ATOM 688 O O . SER A 1 91 ? 6.042 -1.311 7.036 1.00 93.31 91 SER A O 1
ATOM 690 N N . THR A 1 92 ? 7.943 -0.199 7.433 1.00 94.44 92 THR A N 1
ATOM 691 C CA . THR A 1 92 ? 8.215 -0.860 8.713 1.00 94.44 92 THR A CA 1
ATOM 692 C C . THR A 1 92 ? 7.365 -0.286 9.839 1.00 94.44 92 THR A C 1
ATOM 694 O O . THR A 1 92 ? 7.187 0.928 9.931 1.00 94.44 92 THR A O 1
ATOM 697 N N . ILE A 1 93 ? 6.911 -1.144 10.749 1.00 94.75 93 ILE A N 1
ATOM 698 C C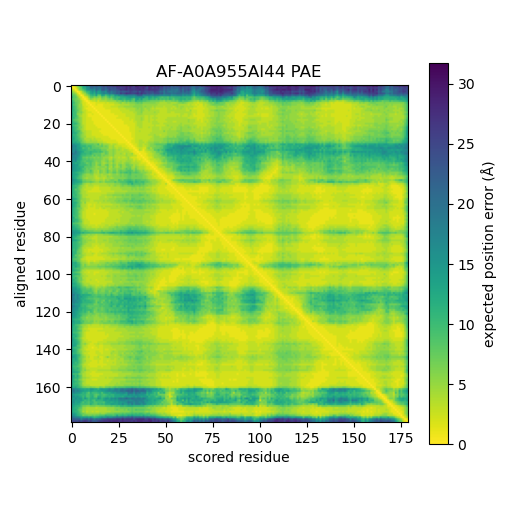A . ILE A 1 93 ? 6.255 -0.728 11.995 1.00 94.75 93 ILE A CA 1
ATOM 699 C C . ILE A 1 93 ? 7.280 -0.029 12.899 1.00 94.75 93 ILE A C 1
ATOM 701 O O . ILE A 1 93 ? 8.396 -0.523 13.092 1.00 94.75 93 ILE A O 1
ATOM 705 N N . ASN A 1 94 ? 6.913 1.110 13.490 1.00 92.00 94 ASN A N 1
ATOM 706 C CA . ASN A 1 94 ? 7.775 1.836 14.417 1.00 92.00 94 ASN A CA 1
ATOM 707 C C . ASN A 1 94 ? 8.061 0.984 15.664 1.00 92.00 94 ASN A C 1
ATOM 709 O O . ASN A 1 94 ? 7.150 0.622 16.409 1.00 92.00 94 ASN A O 1
ATOM 713 N N . ARG A 1 95 ? 9.348 0.715 15.923 1.00 88.50 95 ARG A N 1
ATOM 714 C CA . ARG A 1 95 ? 9.804 -0.158 17.021 1.00 88.50 95 ARG A CA 1
ATOM 715 C C . ARG A 1 95 ? 9.429 0.324 18.422 1.00 88.50 95 ARG A C 1
ATOM 717 O O . ARG A 1 95 ? 9.366 -0.493 19.330 1.00 88.50 95 ARG A O 1
ATOM 724 N N . LYS A 1 96 ? 9.251 1.631 18.619 1.00 86.44 96 LYS A N 1
ATOM 725 C CA . LYS A 1 96 ? 9.050 2.229 19.948 1.00 86.44 96 LYS A CA 1
ATOM 726 C C . LYS A 1 96 ? 7.588 2.527 20.246 1.00 86.44 96 LYS A C 1
ATOM 728 O O . LYS A 1 96 ? 7.199 2.516 21.405 1.00 86.44 96 LYS A O 1
ATOM 733 N N . GLN A 1 97 ? 6.809 2.848 19.217 1.00 87.19 97 GLN A N 1
ATOM 734 C CA . GLN A 1 97 ? 5.484 3.439 19.395 1.00 87.19 97 GLN A CA 1
ATOM 735 C C . GLN A 1 97 ? 4.331 2.484 19.072 1.00 87.19 97 GLN A C 1
ATOM 737 O O . GLN A 1 97 ? 3.195 2.828 19.371 1.00 87.19 97 GLN A O 1
ATOM 742 N N . GLY A 1 98 ? 4.580 1.319 18.455 1.00 91.12 98 GLY A N 1
ATOM 743 C CA . GLY A 1 98 ? 3.483 0.452 17.993 1.00 91.12 98 GLY A CA 1
ATOM 744 C C . GLY A 1 98 ? 2.597 1.154 16.955 1.00 91.12 98 GLY A C 1
ATOM 745 O O . GLY A 1 98 ? 1.385 0.949 16.903 1.00 91.12 98 GLY A O 1
ATOM 746 N N . ILE A 1 99 ? 3.214 2.040 16.167 1.00 93.88 99 ILE A N 1
ATOM 747 C CA . ILE A 1 99 ? 2.569 2.860 15.143 1.00 93.88 99 ILE A CA 1
ATOM 748 C C . ILE A 1 99 ? 3.164 2.508 13.787 1.00 93.88 99 ILE A C 1
ATOM 750 O O . ILE A 1 99 ? 4.367 2.291 13.649 1.00 93.88 99 ILE A O 1
ATOM 754 N N . TRP A 1 100 ? 2.324 2.531 12.767 1.00 94.69 100 TRP A N 1
ATOM 755 C CA . TRP A 1 100 ? 2.736 2.557 11.374 1.00 94.69 100 TRP A CA 1
ATOM 756 C C . TRP A 1 100 ? 2.060 3.744 10.692 1.00 94.69 100 TRP A C 1
ATOM 758 O O . TRP A 1 100 ? 0.884 3.996 10.936 1.00 94.69 100 TRP A O 1
ATOM 768 N N . GLN A 1 101 ? 2.779 4.497 9.862 1.00 93.62 101 GLN A N 1
ATOM 769 C CA . GLN A 1 101 ? 2.208 5.622 9.119 1.00 93.62 101 GLN A CA 1
ATOM 770 C C . GLN A 1 101 ? 2.890 5.769 7.764 1.00 93.62 101 GLN A C 1
ATOM 772 O O . GLN A 1 101 ? 4.117 5.741 7.683 1.00 93.62 101 GLN A O 1
ATOM 777 N N . ASN A 1 102 ? 2.106 5.980 6.707 1.00 92.75 102 ASN A N 1
ATOM 778 C CA . ASN A 1 102 ? 2.632 6.149 5.353 1.00 92.75 102 ASN A CA 1
ATOM 779 C C . ASN A 1 102 ? 1.645 6.951 4.480 1.00 92.75 102 ASN A C 1
ATOM 781 O O . ASN A 1 102 ? 0.433 6.854 4.708 1.00 92.75 102 ASN A O 1
ATOM 785 N N . PRO A 1 103 ? 2.102 7.747 3.491 1.00 92.06 103 PRO A N 1
ATOM 786 C CA . PRO A 1 103 ? 1.250 8.127 2.366 1.00 92.06 103 PRO A CA 1
ATOM 787 C C . PRO A 1 103 ? 0.641 6.893 1.693 1.00 92.06 103 PRO A C 1
ATOM 789 O O . PRO A 1 103 ? 1.315 5.876 1.526 1.00 92.06 103 PRO A O 1
ATOM 792 N N . VAL A 1 104 ? -0.622 6.996 1.283 1.00 93.00 104 VAL A N 1
ATOM 793 C CA . VAL A 1 104 ? -1.284 5.939 0.509 1.00 93.00 104 VAL A CA 1
ATOM 794 C C . VAL A 1 104 ? -0.998 6.109 -0.980 1.00 93.00 104 VAL A C 1
ATOM 796 O O . VAL A 1 104 ? -0.937 7.222 -1.500 1.00 93.00 104 VAL A O 1
ATOM 799 N N . PHE A 1 105 ? -0.826 4.998 -1.683 1.00 92.94 105 PHE A N 1
ATOM 800 C CA . PHE A 1 105 ? -0.678 4.949 -3.130 1.00 92.94 105 PHE A CA 1
ATOM 801 C C . PHE A 1 105 ? -1.982 4.445 -3.730 1.00 92.94 105 PHE A C 1
ATOM 803 O O . PHE A 1 105 ? -2.387 3.317 -3.468 1.00 92.94 105 PHE A O 1
ATOM 810 N N . LEU A 1 106 ? -2.628 5.275 -4.537 1.00 91.88 106 LEU A N 1
ATOM 811 C CA . LEU A 1 106 ? -3.820 4.916 -5.297 1.00 91.88 106 LEU A CA 1
ATOM 812 C C . LEU A 1 106 ? -3.422 3.924 -6.378 1.00 91.88 106 LEU A C 1
ATOM 814 O O . LEU A 1 106 ? -2.441 4.158 -7.089 1.00 91.88 106 LEU A O 1
ATOM 818 N N . LEU A 1 107 ? -4.172 2.836 -6.487 1.00 90.94 107 LEU A N 1
ATOM 819 C CA . LEU A 1 107 ? -3.979 1.811 -7.499 1.00 90.94 107 LEU A CA 1
ATOM 820 C C . LEU A 1 107 ? -5.076 1.976 -8.540 1.00 90.94 107 LEU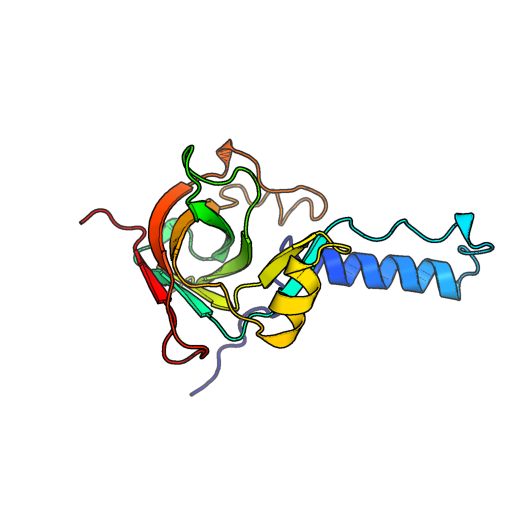 A C 1
ATOM 822 O O . LEU A 1 1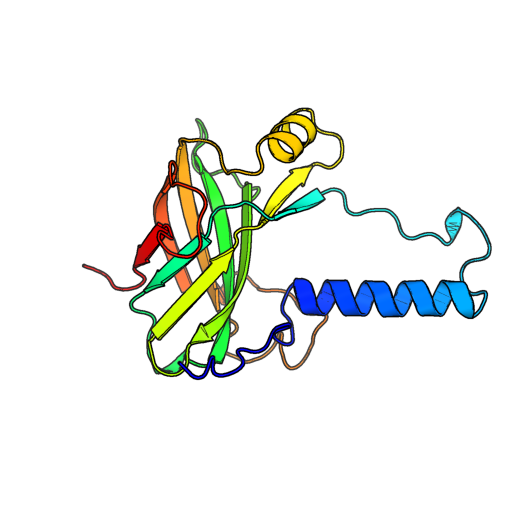07 ? -6.260 1.943 -8.217 1.00 90.94 107 LEU A O 1
ATOM 826 N N . VAL A 1 108 ? -4.675 2.214 -9.785 1.00 86.19 108 VAL A N 1
ATOM 827 C CA . VAL A 1 108 ? -5.615 2.437 -10.885 1.00 86.19 108 VAL A CA 1
ATOM 828 C C . VAL A 1 108 ? -5.212 1.622 -12.107 1.00 86.19 108 VAL A C 1
ATOM 830 O O . VAL A 1 108 ? -4.019 1.580 -12.424 1.00 86.19 108 VAL A O 1
ATOM 833 N N . PRO A 1 109 ? -6.162 1.007 -12.833 1.00 85.44 109 PRO A N 1
ATOM 834 C CA . PRO A 1 109 ? -5.861 0.381 -14.114 1.00 85.44 109 PRO A CA 1
ATOM 835 C C . PRO A 1 109 ? -5.333 1.436 -15.088 1.00 85.44 109 PRO A C 1
ATOM 837 O O . PRO A 1 109 ? -5.975 2.477 -15.262 1.00 85.44 109 PRO A O 1
ATOM 840 N N . ARG A 1 110 ? -4.176 1.175 -15.704 1.00 83.06 110 ARG A N 1
ATOM 841 C CA . ARG A 1 110 ? -3.390 2.147 -16.485 1.00 83.06 110 ARG A CA 1
ATOM 842 C C . ARG A 1 110 ? -4.215 2.909 -17.524 1.00 83.06 110 ARG A C 1
ATOM 844 O O . ARG A 1 110 ? -4.062 4.124 -17.635 1.00 83.06 110 ARG A O 1
ATOM 851 N N . ASP A 1 111 ? -5.124 2.218 -18.203 1.00 81.88 111 ASP A N 1
ATOM 852 C CA . ASP A 1 111 ? -5.876 2.761 -19.341 1.00 81.88 111 ASP A CA 1
ATOM 853 C C . ASP A 1 111 ? -7.326 3.146 -19.005 1.00 81.88 111 ASP A C 1
ATOM 855 O O . ASP A 1 111 ? -8.124 3.461 -19.889 1.00 81.88 111 ASP A O 1
ATOM 859 N N . SER A 1 112 ? -7.691 3.163 -17.720 1.00 79.31 112 SER A N 1
ATOM 860 C CA . SER A 1 112 ? -9.058 3.477 -17.293 1.00 79.31 112 SER A CA 1
ATOM 861 C C . SER A 1 112 ? -9.356 4.983 -17.255 1.00 79.31 112 SER A C 1
ATOM 863 O O . SER A 1 112 ? -8.502 5.823 -16.959 1.00 79.31 112 SER A O 1
ATOM 865 N N . GLN A 1 113 ? -10.625 5.350 -17.466 1.00 76.25 113 GLN A N 1
ATOM 866 C CA . GLN A 1 113 ? -11.103 6.718 -17.216 1.00 76.25 113 GLN A CA 1
ATOM 867 C C . GLN A 1 113 ? -10.920 7.119 -15.740 1.00 76.25 113 GLN A C 1
ATOM 869 O O . GLN A 1 113 ? -10.582 8.268 -15.448 1.00 76.25 113 GLN A O 1
ATOM 874 N N . ALA A 1 114 ? -11.061 6.155 -14.822 1.00 71.56 114 ALA A N 1
ATOM 875 C CA . ALA A 1 114 ? -10.792 6.332 -13.399 1.00 71.56 114 ALA A CA 1
ATOM 876 C C . ALA A 1 114 ? -9.340 6.762 -13.137 1.00 71.56 114 ALA A C 1
ATOM 878 O O . ALA A 1 114 ? -9.116 7.690 -12.359 1.00 71.56 114 ALA A O 1
ATOM 879 N N . ALA A 1 115 ? -8.362 6.181 -13.844 1.00 73.00 115 ALA A N 1
ATOM 880 C CA . ALA A 1 115 ? -6.963 6.589 -13.733 1.00 73.00 115 ALA A CA 1
ATOM 881 C C . ALA A 1 115 ? -6.758 8.060 -14.103 1.00 73.00 115 ALA A C 1
ATOM 883 O O . ALA A 1 115 ? -6.058 8.773 -13.387 1.00 73.00 115 ALA A O 1
ATOM 884 N N . ARG A 1 116 ? -7.409 8.555 -15.164 1.00 76.50 116 ARG A N 1
ATOM 885 C CA . ARG A 1 116 ? -7.297 9.967 -15.578 1.00 76.50 116 ARG A CA 1
ATOM 886 C C . ARG A 1 116 ? -7.828 10.926 -14.512 1.00 76.50 116 ARG A C 1
ATOM 888 O O . ARG A 1 116 ? -7.194 11.945 -14.242 1.00 76.50 116 ARG A O 1
ATOM 895 N N . GLN A 1 117 ? -8.956 10.591 -13.886 1.00 75.56 117 GLN A N 1
ATOM 896 C CA . GLN A 1 117 ? -9.537 11.413 -12.821 1.00 75.56 117 GLN A CA 1
ATOM 897 C C . GLN A 1 117 ? -8.676 11.381 -11.553 1.00 75.56 117 GLN A C 1
ATOM 899 O O . GLN A 1 117 ? -8.349 12.423 -10.985 1.00 75.56 117 GLN A O 1
ATOM 904 N N . ILE A 1 118 ? -8.248 10.189 -11.144 1.00 76.38 118 ILE A N 1
ATOM 905 C CA . ILE A 1 118 ? -7.424 9.987 -9.953 1.00 76.38 118 ILE A CA 1
ATOM 906 C C . ILE A 1 118 ? -6.047 10.649 -10.101 1.00 76.38 118 ILE A C 1
ATOM 908 O O . ILE A 1 118 ? -5.550 11.240 -9.145 1.00 76.38 118 ILE A O 1
ATOM 912 N N . LEU A 1 119 ? -5.448 10.640 -11.296 1.00 75.50 119 LEU A N 1
ATOM 913 C CA . LEU A 1 119 ? -4.194 11.351 -11.570 1.00 75.50 119 LEU A CA 1
ATOM 914 C C . LEU A 1 119 ? -4.316 12.869 -11.372 1.00 75.50 119 LEU A C 1
ATOM 916 O O . LEU A 1 119 ? -3.336 13.509 -10.976 1.00 75.50 119 LEU A O 1
ATOM 920 N N . LYS A 1 120 ? -5.503 13.432 -11.628 1.00 80.69 120 LYS A N 1
ATOM 921 C CA . LYS A 1 120 ? -5.798 14.855 -11.436 1.00 80.69 120 LYS A CA 1
ATOM 922 C C . LYS A 1 120 ? -6.059 15.190 -9.968 1.00 80.69 120 LYS A C 1
ATOM 924 O O . LYS A 1 120 ? -5.516 16.170 -9.470 1.00 80.69 120 LYS A O 1
ATOM 929 N N . GLU A 1 121 ? -6.879 14.397 -9.282 1.00 82.38 121 GLU A N 1
ATOM 930 C CA . GLU A 1 121 ? -7.299 14.704 -7.908 1.00 82.38 121 GLU A CA 1
ATOM 931 C C . GLU A 1 121 ? -6.319 14.224 -6.832 1.00 82.38 121 GLU A C 1
ATOM 933 O O . GLU A 1 121 ? -6.237 14.829 -5.765 1.00 82.38 121 GLU A O 1
ATOM 938 N N . ARG A 1 122 ? -5.586 13.135 -7.101 1.00 85.12 122 ARG A N 1
ATOM 939 C CA . ARG A 1 122 ? -4.608 12.498 -6.201 1.00 85.12 122 ARG A CA 1
ATOM 940 C C . ARG A 1 122 ? -5.133 12.256 -4.782 1.00 85.12 122 ARG A C 1
ATOM 942 O O . ARG A 1 122 ? -4.415 12.442 -3.795 1.00 85.12 122 ARG A O 1
ATOM 949 N N . LYS A 1 123 ? -6.386 11.818 -4.684 1.00 86.12 123 LYS A N 1
ATOM 950 C CA . LYS A 1 123 ? -7.047 11.435 -3.432 1.00 86.12 123 LYS A CA 1
ATOM 951 C C . LYS A 1 123 ? -7.932 10.209 -3.644 1.00 86.12 123 LYS A C 1
ATOM 953 O O . LYS A 1 123 ? -8.482 10.026 -4.729 1.00 86.12 123 LYS A O 1
ATOM 958 N N . LEU A 1 124 ? -8.081 9.399 -2.600 1.00 85.44 124 LEU A N 1
ATOM 959 C CA . LEU A 1 124 ? -9.163 8.430 -2.504 1.00 85.44 124 LEU A CA 1
ATOM 960 C C . LEU A 1 124 ? -10.501 9.185 -2.519 1.00 85.44 124 LEU A C 1
ATOM 962 O O . LEU A 1 124 ? -10.633 10.194 -1.811 1.00 85.44 124 LEU A O 1
ATOM 966 N N . PRO A 1 125 ? -11.484 8.715 -3.304 1.00 83.88 125 PRO A N 1
ATOM 967 C CA . PRO A 1 125 ? -12.849 9.211 -3.233 1.00 83.88 125 PRO A CA 1
ATOM 968 C C . PRO A 1 125 ? -13.447 9.085 -1.826 1.00 83.88 125 PRO A C 1
ATOM 970 O O . PRO A 1 125 ? -12.917 8.409 -0.946 1.00 83.88 125 PRO A O 1
ATOM 973 N N . GLY A 1 126 ? -14.578 9.754 -1.608 1.00 87.56 126 GLY A N 1
ATOM 974 C CA . GLY A 1 126 ? -15.385 9.468 -0.427 1.00 87.56 126 GLY A CA 1
ATOM 975 C C . GLY A 1 126 ? -16.066 8.106 -0.546 1.00 87.56 126 GLY A C 1
ATOM 976 O O . GLY A 1 126 ? -16.477 7.733 -1.643 1.00 87.56 126 GLY A O 1
ATOM 977 N N . GLY A 1 127 ? -16.203 7.381 0.562 1.00 91.19 127 GLY A N 1
ATOM 978 C CA . GLY A 1 127 ? -16.846 6.066 0.578 1.00 91.19 127 GLY A CA 1
ATOM 979 C C . GLY A 1 127 ? -16.528 5.261 1.834 1.00 91.19 127 GLY A C 1
ATOM 980 O O . GLY A 1 127 ? -15.861 5.751 2.738 1.00 91.19 127 GLY A O 1
ATOM 981 N N . HIS A 1 128 ? -16.986 4.013 1.882 1.00 95.25 128 HIS A N 1
ATOM 982 C CA . HIS A 1 128 ? -16.611 3.066 2.933 1.00 95.25 128 HIS A CA 1
ATOM 983 C C . HIS A 1 128 ? -15.487 2.166 2.435 1.00 95.25 128 HIS A C 1
ATOM 985 O O . HIS A 1 128 ? -15.505 1.733 1.279 1.00 95.25 128 HIS A O 1
ATOM 991 N N . TYR A 1 129 ? -14.531 1.876 3.311 1.00 96.25 129 TYR A N 1
ATOM 992 C CA . TYR A 1 129 ? -13.339 1.120 2.962 1.00 96.25 129 TYR A CA 1
ATOM 993 C C . TYR A 1 129 ? -13.026 0.035 3.987 1.00 96.25 129 TYR A C 1
ATOM 995 O O . TYR A 1 129 ? -13.246 0.210 5.185 1.00 96.25 129 TYR A O 1
ATOM 1003 N N . LEU A 1 130 ? -12.437 -1.052 3.496 1.00 97.50 130 LEU A N 1
ATOM 1004 C CA . LEU A 1 130 ? -11.822 -2.107 4.288 1.00 97.50 130 LEU A CA 1
ATOM 1005 C C . LEU A 1 130 ? -10.301 -2.013 4.143 1.00 97.50 130 LEU A C 1
ATOM 1007 O O . LEU A 1 130 ? -9.764 -2.156 3.042 1.00 97.50 130 LEU A O 1
ATOM 1011 N N . ALA A 1 131 ? -9.599 -1.768 5.246 1.00 97.69 131 ALA A N 1
ATOM 1012 C CA . ALA A 1 131 ? -8.151 -1.907 5.322 1.00 97.69 131 ALA A CA 1
ATOM 1013 C C . ALA A 1 131 ? -7.803 -3.346 5.712 1.00 97.69 131 ALA A C 1
ATOM 1015 O O . ALA A 1 131 ? -8.189 -3.797 6.786 1.00 97.69 131 ALA A O 1
ATOM 1016 N N . ARG A 1 132 ? -7.027 -4.041 4.879 1.00 98.25 132 ARG A N 1
ATOM 1017 C CA . ARG A 1 132 ? -6.446 -5.355 5.189 1.00 98.25 132 ARG A CA 1
ATOM 1018 C C . ARG A 1 132 ? -4.968 -5.166 5.521 1.00 98.25 132 ARG A C 1
ATOM 1020 O O . ARG A 1 132 ? -4.216 -4.597 4.725 1.00 98.25 132 ARG A O 1
ATOM 1027 N N . LEU A 1 133 ? -4.570 -5.563 6.726 1.00 98.12 133 LEU A N 1
ATOM 1028 C CA . LEU A 1 133 ? -3.238 -5.336 7.285 1.00 98.12 133 LEU A CA 1
ATOM 1029 C C . LEU A 1 133 ? -2.442 -6.638 7.194 1.00 98.12 133 LEU A C 1
ATOM 1031 O O . LEU A 1 133 ? -2.775 -7.604 7.871 1.00 98.12 133 LEU A O 1
ATOM 1035 N N . PHE A 1 134 ? -1.376 -6.660 6.401 1.00 98.25 134 PHE A N 1
ATOM 1036 C CA . PHE A 1 134 ? -0.483 -7.810 6.240 1.00 98.25 134 PHE A CA 1
ATOM 1037 C C . PHE A 1 134 ? 0.860 -7.526 6.901 1.00 98.25 134 PHE A C 1
ATOM 1039 O O . PHE A 1 134 ? 1.436 -6.459 6.681 1.00 98.25 134 PHE A O 1
ATOM 1046 N N . ILE A 1 135 ? 1.383 -8.468 7.688 1.00 97.62 135 ILE A N 1
ATOM 1047 C CA . ILE A 1 135 ? 2.646 -8.307 8.422 1.00 97.62 135 ILE A CA 1
ATOM 1048 C C . ILE A 1 135 ? 3.562 -9.490 8.133 1.00 97.62 135 ILE A C 1
ATOM 1050 O O . ILE A 1 135 ? 3.209 -10.632 8.419 1.00 97.62 135 ILE A O 1
ATOM 1054 N N . ASP A 1 136 ? 4.770 -9.201 7.644 1.00 97.12 136 ASP A N 1
ATOM 1055 C CA . ASP A 1 136 ? 5.808 -10.201 7.383 1.00 97.12 136 ASP A CA 1
ATOM 1056 C C . ASP A 1 136 ? 6.442 -10.646 8.707 1.00 97.12 136 ASP A C 1
ATOM 1058 O O . ASP A 1 136 ? 7.508 -10.180 9.114 1.00 97.12 136 ASP A O 1
ATOM 1062 N N . ARG A 1 137 ? 5.741 -11.520 9.433 1.00 95.69 137 ARG A N 1
ATOM 1063 C CA . ARG A 1 137 ? 6.133 -11.975 10.778 1.00 95.69 137 ARG A CA 1
ATOM 1064 C C . ARG A 1 137 ? 7.471 -12.719 10.764 1.00 95.69 137 ARG A C 1
ATOM 1066 O O . ARG A 1 137 ? 8.248 -12.598 11.714 1.00 95.69 137 ARG A O 1
ATOM 1073 N N . ASN A 1 138 ? 7.754 -13.412 9.664 1.00 94.94 138 ASN A N 1
ATOM 1074 C CA . ASN A 1 138 ? 8.895 -14.313 9.509 1.00 94.94 138 ASN A CA 1
ATOM 1075 C C . ASN A 1 138 ? 10.063 -13.700 8.715 1.00 94.94 138 ASN A C 1
ATOM 1077 O O . ASN A 1 138 ? 10.998 -14.417 8.372 1.00 94.94 138 ASN A O 1
ATOM 1081 N N . ASP A 1 139 ? 10.019 -12.395 8.418 1.00 94.81 139 ASP A N 1
ATOM 1082 C CA . ASP A 1 139 ? 11.042 -11.672 7.645 1.00 94.81 139 ASP A CA 1
ATOM 1083 C C . ASP A 1 139 ? 11.326 -12.290 6.259 1.00 94.81 139 ASP A C 1
ATOM 1085 O O . ASP A 1 139 ? 12.424 -12.165 5.703 1.00 94.81 139 ASP A O 1
ATOM 1089 N N . ARG A 1 140 ? 10.322 -12.945 5.667 1.00 96.19 140 ARG A N 1
ATOM 1090 C CA . ARG A 1 140 ? 10.418 -13.619 4.370 1.00 96.19 140 ARG A CA 1
ATOM 1091 C C . ARG A 1 140 ? 10.673 -12.627 3.244 1.00 96.19 140 ARG A C 1
ATOM 1093 O O . ARG A 1 140 ? 11.483 -12.919 2.369 1.00 96.19 140 ARG A O 1
ATOM 1100 N N . LEU A 1 141 ? 10.035 -11.457 3.270 1.00 94.19 141 LEU A N 1
ATOM 1101 C CA . LEU A 1 141 ? 10.211 -10.411 2.257 1.00 94.19 141 LEU A CA 1
ATOM 1102 C C . LEU A 1 141 ? 11.554 -9.691 2.435 1.00 94.19 141 LEU A C 1
ATOM 1104 O O . LEU A 1 141 ? 12.140 -9.198 1.467 1.00 94.19 141 LEU A O 1
ATOM 1108 N N . GLN A 1 142 ? 12.080 -9.650 3.662 1.00 88.62 142 GLN A N 1
ATOM 1109 C CA . GLN A 1 142 ? 13.436 -9.158 3.907 1.00 88.62 142 GLN A CA 1
ATOM 1110 C C . GLN A 1 142 ? 14.498 -10.154 3.426 1.00 88.62 142 GLN A C 1
ATOM 1112 O O . GLN A 1 142 ? 15.539 -9.732 2.913 1.00 88.62 142 GLN A O 1
ATOM 1117 N N . ALA A 1 143 ? 14.267 -11.457 3.589 1.00 92.94 143 ALA A N 1
ATOM 1118 C CA . ALA A 1 143 ? 15.172 -12.510 3.133 1.00 92.94 143 ALA A CA 1
ATOM 1119 C C . ALA A 1 143 ? 15.135 -12.673 1.605 1.00 92.94 143 ALA A C 1
ATOM 1121 O O . ALA A 1 143 ? 16.181 -12.690 0.958 1.00 92.94 143 ALA A O 1
ATOM 1122 N N . ASN A 1 144 ? 13.934 -12.713 1.028 1.00 92.69 144 ASN A N 1
ATOM 1123 C CA . ASN A 1 144 ? 13.688 -12.798 -0.402 1.00 92.69 144 ASN A CA 1
ATOM 1124 C C . ASN A 1 144 ? 12.875 -11.583 -0.862 1.00 92.69 144 ASN A C 1
ATOM 1126 O O . ASN A 1 144 ? 11.654 -11.530 -0.738 1.00 92.69 144 ASN A O 1
ATOM 1130 N N . ARG A 1 145 ? 13.576 -10.621 -1.459 1.00 88.75 145 ARG A N 1
ATOM 1131 C CA . ARG A 1 145 ? 12.997 -9.359 -1.935 1.00 88.75 145 ARG A CA 1
ATOM 1132 C C . ARG A 1 145 ? 12.084 -9.526 -3.151 1.00 88.75 145 ARG A C 1
ATOM 1134 O O . ARG A 1 145 ? 11.441 -8.554 -3.525 1.00 88.75 145 ARG A O 1
ATOM 1141 N N . ASP A 1 146 ? 12.023 -10.709 -3.754 1.00 88.50 146 ASP A N 1
ATOM 1142 C CA . ASP A 1 146 ? 11.126 -11.003 -4.876 1.00 88.50 146 ASP A CA 1
ATOM 1143 C C . ASP A 1 146 ? 9.850 -11.721 -4.395 1.00 88.50 146 ASP A C 1
ATOM 1145 O O . ASP A 1 146 ? 8.862 -11.794 -5.121 1.00 88.50 146 ASP A O 1
ATOM 1149 N N . ALA A 1 147 ? 9.829 -12.186 -3.140 1.00 92.94 147 ALA A N 1
ATOM 1150 C CA . ALA A 1 147 ? 8.644 -12.750 -2.508 1.00 92.94 147 ALA A CA 1
ATOM 1151 C C . ALA A 1 147 ? 7.602 -11.660 -2.209 1.00 92.94 147 ALA A C 1
ATOM 1153 O O . ALA A 1 147 ? 7.965 -10.514 -1.938 1.00 92.94 147 ALA A O 1
ATOM 1154 N N . ASP A 1 148 ? 6.311 -11.994 -2.216 1.00 93.56 148 ASP A N 1
ATOM 1155 C CA . ASP A 1 148 ? 5.227 -11.063 -1.864 1.00 93.56 148 ASP A CA 1
ATOM 1156 C C . ASP A 1 148 ? 4.426 -11.534 -0.651 1.00 93.56 148 ASP A C 1
ATOM 1158 O O . ASP A 1 148 ? 4.537 -12.699 -0.276 1.00 93.56 148 ASP A O 1
ATOM 1162 N N . PHE A 1 149 ? 3.658 -10.641 -0.023 1.00 95.06 149 PHE A N 1
ATOM 1163 C CA . PHE A 1 149 ? 2.759 -10.995 1.082 1.00 95.06 149 PHE A CA 1
ATOM 1164 C C . PHE A 1 149 ? 1.797 -12.121 0.677 1.00 95.06 149 PHE A C 1
ATOM 1166 O O . PHE A 1 149 ? 1.335 -12.162 -0.462 1.00 95.06 149 PHE A O 1
ATOM 1173 N N . LEU A 1 150 ? 1.529 -13.029 1.611 1.00 95.12 150 LEU A N 1
ATOM 1174 C CA . LEU A 1 150 ? 0.593 -14.143 1.461 1.00 95.12 150 LEU A CA 1
ATOM 1175 C C . LEU A 1 150 ? -0.655 -13.900 2.314 1.00 95.12 150 LEU A C 1
ATOM 1177 O O . LEU A 1 150 ? -0.635 -13.072 3.225 1.00 95.12 150 LEU A O 1
ATOM 1181 N N . ASP A 1 151 ? -1.715 -14.669 2.075 1.00 94.50 151 ASP A N 1
ATOM 1182 C CA . ASP A 1 151 ? -2.925 -14.604 2.903 1.00 94.50 151 ASP A CA 1
ATOM 1183 C C . ASP A 1 151 ? -2.639 -14.947 4.374 1.00 94.50 151 ASP A C 1
ATOM 1185 O O . ASP A 1 151 ? -3.177 -14.299 5.266 1.00 94.50 151 ASP A O 1
ATOM 1189 N N . ASP A 1 152 ? -1.701 -15.859 4.646 1.00 95.94 152 ASP A N 1
ATOM 1190 C CA . ASP A 1 152 ? -1.248 -16.184 6.010 1.00 95.94 152 ASP A CA 1
ATOM 1191 C C . ASP A 1 152 ? -0.564 -15.000 6.724 1.00 95.94 152 ASP A C 1
ATOM 1193 O O . ASP A 1 152 ? -0.478 -14.966 7.957 1.00 95.94 152 ASP A O 1
ATOM 1197 N N . ASP A 1 153 ? -0.082 -14.004 5.970 1.00 97.38 153 ASP A N 1
ATOM 1198 C CA . ASP A 1 153 ? 0.485 -12.782 6.540 1.00 97.38 153 ASP A CA 1
ATOM 1199 C C . ASP A 1 153 ? -0.615 -11.814 7.018 1.00 97.38 153 ASP A C 1
ATOM 1201 O O . ASP A 1 153 ? -0.304 -10.889 7.782 1.00 97.38 153 ASP A O 1
ATOM 1205 N N . LEU A 1 154 ? -1.888 -12.031 6.643 1.00 97.81 154 LEU A N 1
ATOM 1206 C CA . LEU A 1 154 ? -3.028 -11.222 7.080 1.00 97.81 154 LEU A CA 1
ATOM 1207 C C . LEU A 1 154 ? -3.121 -11.231 8.607 1.00 97.81 154 LEU A C 1
ATOM 1209 O O . LEU A 1 154 ? -3.249 -12.268 9.260 1.00 97.81 154 LEU A O 1
ATOM 1213 N N . PHE A 1 155 ? -3.007 -10.042 9.182 1.00 97.38 155 PHE A N 1
ATOM 1214 C CA . PHE A 1 155 ? -3.050 -9.809 10.615 1.00 97.38 155 PHE A CA 1
ATOM 1215 C C . PHE A 1 155 ? -4.452 -9.399 11.063 1.00 97.38 155 PHE A C 1
ATOM 1217 O O . PHE A 1 155 ? -4.949 -9.914 12.060 1.00 97.38 155 PHE A O 1
ATOM 1224 N N . GLN A 1 156 ? -5.082 -8.473 10.335 1.00 97.06 156 GLN A N 1
ATOM 1225 C CA . GLN A 1 156 ? -6.388 -7.930 10.697 1.00 97.06 156 GLN A CA 1
ATOM 1226 C C . GLN A 1 156 ? -7.057 -7.228 9.517 1.00 97.06 156 GLN A C 1
ATOM 1228 O O . GLN A 1 156 ? -6.385 -6.737 8.606 1.00 97.06 156 GLN A O 1
ATOM 1233 N N . GLU A 1 157 ? -8.379 -7.117 9.591 1.00 97.81 157 GLU A N 1
ATOM 1234 C CA . GLU A 1 157 ? -9.193 -6.292 8.708 1.00 97.81 157 GLU A CA 1
ATOM 1235 C C . GLU A 1 157 ? -9.924 -5.224 9.529 1.00 97.81 157 GLU A C 1
ATOM 1237 O O . GLU A 1 157 ? -10.418 -5.499 10.624 1.00 97.81 157 GLU A O 1
ATOM 1242 N N . ILE A 1 158 ? -9.931 -3.984 9.038 1.00 97.50 158 ILE A N 1
ATOM 1243 C CA . ILE A 1 158 ? -10.483 -2.828 9.750 1.00 97.50 158 ILE A CA 1
ATOM 1244 C C . ILE A 1 158 ? -11.320 -2.002 8.780 1.00 97.50 158 ILE A C 1
ATOM 1246 O O . ILE A 1 158 ? -10.813 -1.493 7.780 1.00 97.50 158 ILE A O 1
ATOM 1250 N N . GLU A 1 159 ? -12.596 -1.831 9.101 1.00 96.69 159 GLU A N 1
ATOM 1251 C CA . GLU A 1 159 ? -13.485 -0.937 8.365 1.00 96.69 159 GLU A CA 1
ATOM 1252 C C . GLU A 1 159 ? -13.276 0.519 8.784 1.00 96.69 159 GLU A C 1
ATOM 1254 O O . GLU A 1 159 ? -13.058 0.830 9.959 1.00 96.69 159 GLU A O 1
ATOM 1259 N N . PHE A 1 160 ? -13.356 1.434 7.821 1.00 94.81 160 PHE A N 1
ATOM 1260 C CA . PHE A 1 160 ? -13.295 2.864 8.085 1.00 94.81 160 PHE A CA 1
ATOM 1261 C C . PHE A 1 160 ? -13.978 3.680 6.988 1.00 94.81 160 PHE A C 1
ATOM 1263 O O . PHE A 1 160 ? -13.994 3.316 5.811 1.00 94.81 160 PHE A O 1
ATOM 1270 N N . ASP A 1 161 ? -14.482 4.850 7.372 1.00 92.06 161 ASP A N 1
ATOM 1271 C CA . ASP A 1 161 ? -15.013 5.813 6.414 1.00 92.06 161 ASP A CA 1
ATOM 1272 C C . ASP A 1 161 ? -13.880 6.595 5.755 1.00 92.06 161 ASP A C 1
ATOM 1274 O O . ASP A 1 161 ? -13.013 7.186 6.420 1.00 92.06 161 ASP A O 1
ATOM 1278 N N . GLY A 1 162 ? -13.911 6.622 4.431 1.00 75.75 162 GLY A N 1
ATOM 1279 C CA . GLY A 1 162 ? -13.083 7.471 3.605 1.00 75.75 162 GLY A CA 1
ATOM 1280 C C . GLY A 1 162 ? -13.778 8.795 3.350 1.00 75.75 162 GLY A C 1
ATOM 1281 O O . GLY A 1 162 ? -14.856 8.844 2.777 1.00 75.75 162 GLY A O 1
ATOM 1282 N N . GLN A 1 163 ? -13.128 9.852 3.818 1.00 73.62 163 GLN A N 1
ATOM 1283 C CA . GLN A 1 163 ? -13.194 11.259 3.423 1.00 73.62 163 GLN A CA 1
ATOM 1284 C C . GLN A 1 163 ? -12.237 11.944 4.402 1.00 73.62 163 GLN A C 1
ATOM 1286 O O . GLN A 1 163 ? -12.650 12.456 5.438 1.00 73.62 163 GLN A O 1
ATOM 1291 N N . TRP A 1 164 ? -10.930 11.849 4.155 1.00 82.25 164 TRP A N 1
ATOM 1292 C CA . TRP A 1 164 ? -9.953 12.531 5.006 1.00 82.25 164 TRP A CA 1
ATOM 1293 C C . TRP A 1 164 ? -9.048 13.429 4.189 1.00 82.25 164 TRP A C 1
ATOM 1295 O O . TRP A 1 164 ? -8.757 13.154 3.020 1.00 82.25 164 TRP A O 1
ATOM 1305 N N . GLN A 1 165 ? -8.669 14.544 4.803 1.00 79.81 165 GLN A N 1
ATOM 1306 C CA . GLN A 1 165 ? -7.912 15.580 4.129 1.00 79.81 165 GLN A CA 1
ATOM 1307 C C . GLN A 1 165 ? -6.500 15.082 3.796 1.00 79.81 165 GLN A C 1
ATOM 1309 O O . GLN A 1 165 ? -5.931 14.261 4.523 1.00 79.81 165 GLN A O 1
ATOM 1314 N N . PRO A 1 166 ? -5.913 15.556 2.688 1.00 77.88 166 PRO A N 1
ATOM 1315 C CA . PRO A 1 166 ? -4.489 15.406 2.454 1.00 77.88 166 PRO A CA 1
ATOM 1316 C C . PRO A 1 166 ? -3.665 15.989 3.611 1.00 77.88 166 PRO A C 1
ATOM 1318 O O . PRO A 1 166 ? -3.984 17.059 4.122 1.00 77.88 166 PRO A O 1
ATOM 1321 N N . GLY A 1 167 ? -2.560 15.336 3.968 1.00 69.06 167 GLY A N 1
ATOM 1322 C CA . GLY A 1 167 ? -1.603 15.871 4.936 1.00 69.06 167 GLY A CA 1
ATOM 1323 C C . GLY A 1 167 ? -0.992 14.836 5.877 1.00 69.06 167 GLY A C 1
ATOM 1324 O O . GLY A 1 167 ? -1.653 13.928 6.369 1.00 69.06 167 GLY A O 1
ATOM 1325 N N . TRP A 1 168 ? 0.298 15.010 6.179 1.00 65.50 168 TRP A N 1
ATOM 1326 C CA . TRP A 1 168 ? 1.023 14.190 7.162 1.00 65.50 168 TRP A CA 1
ATOM 1327 C C . TRP A 1 168 ? 0.580 14.451 8.612 1.00 65.50 168 TRP A C 1
ATOM 1329 O O . TRP A 1 168 ? 0.666 13.557 9.453 1.00 65.50 168 TRP A O 1
ATOM 1339 N N . ARG A 1 169 ? 0.167 15.692 8.918 1.00 72.00 169 ARG A N 1
ATOM 1340 C CA . ARG A 1 169 ? -0.192 16.133 10.280 1.00 72.00 169 ARG A CA 1
ATOM 1341 C C . ARG A 1 169 ? -1.566 15.637 10.726 1.00 72.00 169 ARG A C 1
ATOM 1343 O O . ARG A 1 169 ? -1.765 15.460 11.920 1.00 72.00 169 ARG A O 1
ATOM 1350 N N . GLU A 1 170 ? -2.450 15.367 9.773 1.00 82.56 170 GLU A N 1
ATOM 1351 C CA . GLU A 1 170 ? -3.817 14.895 10.003 1.00 82.56 170 GLU A CA 1
ATOM 1352 C C . GLU A 1 170 ? -4.045 13.582 9.237 1.00 82.56 170 GLU A C 1
ATOM 1354 O O . GLU A 1 170 ? -4.850 13.530 8.304 1.00 82.56 170 GLU A O 1
ATOM 1359 N N . PRO A 1 171 ? -3.287 12.512 9.551 1.00 89.12 171 PRO A N 1
ATOM 1360 C CA . PRO A 1 171 ? -3.526 11.234 8.907 1.00 89.12 171 PRO A CA 1
ATOM 1361 C C . PRO A 1 171 ? -4.885 10.684 9.343 1.00 89.12 171 PRO A C 1
ATOM 1363 O O . PRO A 1 171 ? -5.383 10.981 10.429 1.00 89.12 171 PRO A O 1
ATOM 1366 N N . LYS A 1 172 ? -5.457 9.804 8.523 1.00 93.69 172 LYS A N 1
ATOM 1367 C CA . LYS A 1 172 ? -6.546 8.952 8.994 1.00 93.69 172 LYS A CA 1
ATOM 1368 C C . LYS A 1 172 ? -5.972 7.960 9.999 1.00 93.69 172 LYS A C 1
ATOM 1370 O O . LYS A 1 172 ? -5.134 7.143 9.625 1.00 93.69 172 LYS A O 1
ATOM 1375 N N . ASP A 1 173 ? -6.430 8.024 11.242 1.00 93.69 173 ASP A N 1
ATOM 1376 C CA . ASP A 1 173 ? -6.088 7.039 12.263 1.00 93.69 173 ASP A CA 1
ATOM 1377 C C . ASP A 1 173 ? -7.065 5.852 12.199 1.00 93.69 173 ASP A C 1
ATOM 1379 O O . ASP A 1 173 ? -8.286 6.028 12.213 1.00 93.69 173 ASP A O 1
ATOM 1383 N N . ILE A 1 174 ? -6.518 4.638 12.149 1.00 95.19 174 ILE A N 1
ATOM 1384 C CA . ILE A 1 174 ? -7.229 3.376 12.386 1.00 95.19 174 ILE A CA 1
ATOM 1385 C C . ILE A 1 174 ? -6.504 2.594 13.489 1.00 95.19 174 ILE A C 1
ATOM 1387 O O . ILE A 1 174 ? -5.301 2.773 13.701 1.00 95.19 174 ILE A O 1
ATOM 1391 N N . SER A 1 175 ? -7.225 1.757 14.235 1.00 94.94 175 SER A N 1
ATOM 1392 C CA . SER A 1 175 ? -6.669 1.056 15.398 1.00 94.94 175 SER A CA 1
ATOM 1393 C C . SER A 1 175 ? -6.678 -0.452 15.210 1.00 94.94 175 SER A C 1
ATOM 1395 O O . SER A 1 175 ? -7.716 -1.021 14.893 1.00 94.94 175 SER A O 1
ATOM 1397 N N . ALA A 1 176 ? -5.527 -1.082 15.447 1.00 91.44 176 ALA A N 1
ATOM 1398 C CA . ALA A 1 176 ? -5.375 -2.532 15.428 1.00 91.44 176 ALA A CA 1
ATOM 1399 C C . ALA A 1 176 ? -5.792 -3.211 16.753 1.00 91.44 176 ALA A C 1
ATOM 1401 O O . ALA A 1 176 ? -5.912 -4.432 16.833 1.00 91.44 176 ALA A O 1
ATOM 1402 N N . GLY A 1 177 ? -6.028 -2.427 17.809 1.00 79.19 177 GLY A N 1
ATOM 1403 C CA . GLY A 1 177 ? -6.544 -2.930 19.080 1.00 79.19 177 GLY A CA 1
ATOM 1404 C C . GLY A 1 177 ? -8.067 -3.027 19.048 1.00 79.19 177 GLY A C 1
ATOM 1405 O O . GLY A 1 177 ? -8.736 -2.071 18.658 1.00 79.19 177 GLY A O 1
ATOM 1406 N N . SER A 1 178 ? -8.621 -4.160 19.477 1.00 55.28 178 SER A N 1
ATOM 1407 C CA . SER A 1 178 ? -10.043 -4.257 19.817 1.00 55.28 178 SER A CA 1
ATOM 1408 C C . SER A 1 178 ? -10.392 -3.200 20.872 1.00 55.28 178 SER A C 1
ATOM 1410 O O . SER A 1 178 ? -9.645 -3.037 21.839 1.00 55.28 178 SER A O 1
ATOM 1412 N N . LYS A 1 179 ? -11.500 -2.478 20.665 1.00 40.81 179 LYS A N 1
ATOM 1413 C CA . LYS A 1 179 ? -12.142 -1.706 21.739 1.00 40.81 179 LYS A CA 1
ATOM 1414 C C . LYS A 1 179 ? -12.599 -2.630 22.861 1.00 40.81 179 LYS A C 1
ATOM 1416 O O . LYS A 1 179 ? -13.000 -3.769 22.536 1.00 40.81 179 LYS A O 1
#

Secondary structure (DSSP, 8-state):
-------SS-TTSHHHHHHHHHHHHHHHHHTT---SGGGSPPPPSEEEEEEEEEEEEE---GGGTT-EEEEEEEEEETTEE-SS-SEEEEEEPPTTTS-EEEEEEEEEETT-HHHHHHHHH-SPPSEEEEEEEEE-TT-HHHH-TT----GGGEEEEEEEEE---SEEEEEEEEESS--

Nearest PDB structures (foldseek):
  5mu8-assembly16_f  TM=3.773E-01  e=5.198E-01  Homo sapiens
  2o0o-assembly1_C  TM=3.403E-01  e=4.903E-01  Homo sapiens
  2e7a-assembly1_C  TM=3.568E-01  e=1.324E+00  Homo sapiens
  6x83-assembly2_F  TM=3.938E-01  e=1.324E+00  Homo sapiens
  7kpb-assembly1_B  TM=3.275E-01  e=1.672E+00  Homo sapiens

pLDDT: mean 87.63, std 11.68, range [29.45, 98.25]

Sequence (179 aa):
MEHGGDVKFAKGSRTDKQFRRFLHDYAQVVSGGIRSDQDIPEPSAQVAVVAGQHLRVTNLPANLGGKLMRVTIHGKTDTGWSDEPAATADSTINRKQGIWQNPVFLLVPRDSQAARQILKERKLPGGHYLARLFIDRNDRLQANRDADFLDDDLFQEIEFDGQWQPGWREPKDISAGSK

Solvent-accessible surface area (backbone atoms only — not comparable to full-atom values): 10085 Å² total; per-residue (Å²): 130,86,74,74,81,69,73,89,57,39,71,40,27,67,68,34,43,51,52,51,49,50,53,52,53,51,50,32,51,80,70,62,66,48,81,50,80,85,60,53,75,82,76,68,69,53,42,77,41,74,26,53,32,23,42,28,43,32,63,42,62,64,92,50,36,61,32,47,33,37,39,39,30,18,41,61,52,100,89,44,70,41,90,64,51,47,26,35,37,62,45,51,26,35,63,87,72,22,34,35,73,45,59,33,25,36,44,28,49,61,88,40,74,64,32,61,52,38,71,72,68,30,55,82,68,74,47,49,33,38,36,40,35,32,39,44,84,82,44,53,30,61,75,36,53,85,50,74,91,52,79,88,27,55,72,50,76,47,78,46,80,41,74,71,60,65,30,84,92,55,41,49,78,46,68,69,50,83,130